Protein AF-A0A941EJG4-F1 (afdb_monomer_lite)

Secondary structure (DSSP, 8-state):
-PPP---B-S--TT--HHHHHHHHS-TT-HHHHHHHHHHHHHHTTSTTEEEEEE-SSSS-EEEEEE-STT--SEEEEE-TTS-EEEEETTTTEEEEESSHHHHHHHHTTHHHHTTS--HHHHHHHHHHHHHHHHHSEEEEEEEEETTEEEEEETTS-PPPEEESSHHHHHHHHHHHHHHHHT--GGGGGGSEEEEEEPHHHHHHHHHHT-

Radius of gyration: 19.13 Å; chains: 1; bounding box: 50×38×57 Å

Foldseek 3Di:
DDDQDAPAPDPDPDDDVVVVLCVQDPPPQVLLSVLVVLVCVVARPPPLWYKDFDDPDPDTFIWIAHAPPPD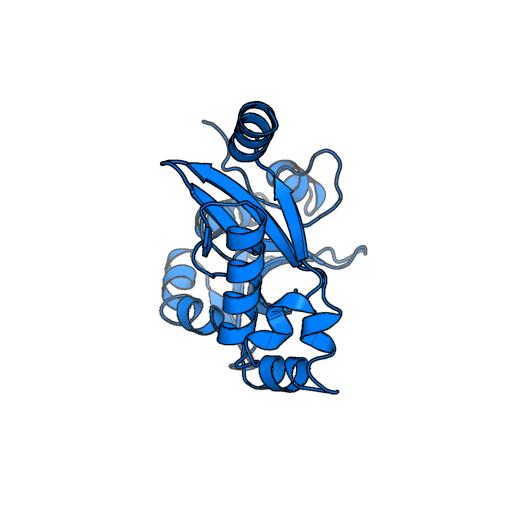GQWIWGQDPVRWIWIAGNVVRDTDIGRDVVVVVVVCVVVNVVRLADDPVRLVVCPPPNRCVQLVDAWEWEWADDDQWIWIDTHSHPDGTAIDNDPVNRQLVNLLVSCVRSVHDSVCSVSHNYDYDYDPRRVVVCVVVVD

Structure (mmCIF, N/CA/C/O backbone):
data_AF-A0A941EJG4-F1
#
_entry.id   AF-A0A941EJG4-F1
#
loop_
_atom_site.group_PDB
_atom_site.id
_atom_site.type_symbol
_atom_site.label_atom_id
_atom_site.label_alt_id
_atom_site.label_comp_id
_atom_site.label_asym_id
_atom_site.label_entity_id
_atom_site.label_seq_id
_atom_site.pdbx_PDB_ins_code
_atom_site.Cartn_x
_atom_site.Cartn_y
_atom_site.Cartn_z
_atom_site.occupancy
_atom_site.B_iso_or_equiv
_atom_site.auth_seq_id
_atom_site.auth_comp_id
_atom_site.auth_asym_id
_atom_site.auth_atom_id
_atom_site.pdbx_PDB_model_num
ATOM 1 N N . MET A 1 1 ? 26.266 5.500 6.343 1.00 30.44 1 MET A N 1
ATOM 2 C CA . MET A 1 1 ? 25.101 5.773 5.484 1.00 30.44 1 MET A CA 1
ATOM 3 C C . MET A 1 1 ? 24.103 4.696 5.837 1.00 30.44 1 MET A C 1
ATOM 5 O O . MET A 1 1 ? 24.367 3.539 5.543 1.00 30.44 1 MET A O 1
ATOM 9 N N . GLU A 1 2 ? 23.113 5.037 6.655 1.00 29.41 2 GLU A N 1
ATOM 10 C CA . GLU A 1 2 ? 22.118 4.079 7.142 1.00 29.41 2 GLU A CA 1
ATOM 11 C C . GLU A 1 2 ? 21.209 3.695 5.972 1.00 29.41 2 GLU A C 1
ATOM 13 O O . GLU A 1 2 ? 20.718 4.570 5.259 1.00 29.41 2 GLU A O 1
ATOM 18 N N . SER A 1 3 ? 21.071 2.394 5.713 1.00 33.22 3 SER A N 1
ATOM 19 C CA . SER A 1 3 ? 20.209 1.882 4.647 1.00 33.22 3 SER A CA 1
ATOM 20 C C . SER A 1 3 ? 18.750 2.276 4.921 1.00 33.22 3 SER A C 1
ATOM 22 O O . SER A 1 3 ? 18.314 2.160 6.069 1.00 33.22 3 SER A O 1
ATOM 24 N N . PRO A 1 4 ? 17.979 2.716 3.909 1.00 35.47 4 PRO A N 1
ATOM 25 C CA . PRO A 1 4 ? 16.562 3.015 4.088 1.00 35.47 4 PRO A CA 1
ATOM 26 C C . PRO A 1 4 ? 15.826 1.755 4.563 1.00 35.47 4 PRO A C 1
ATOM 28 O O . PRO A 1 4 ? 15.975 0.682 3.975 1.00 35.47 4 PRO A O 1
ATOM 31 N N . GLN A 1 5 ? 15.070 1.872 5.658 1.00 34.84 5 GLN A N 1
ATOM 32 C CA . GLN A 1 5 ? 14.275 0.772 6.202 1.00 34.84 5 GLN A CA 1
ATOM 33 C C . GLN A 1 5 ? 13.126 0.464 5.235 1.00 34.84 5 GLN A C 1
ATOM 35 O O . GLN A 1 5 ? 12.147 1.200 5.167 1.00 34.84 5 GLN A O 1
ATOM 40 N N . VAL A 1 6 ? 13.271 -0.612 4.459 1.00 41.59 6 VAL A N 1
ATOM 41 C CA . VAL A 1 6 ? 12.230 -1.111 3.555 1.00 41.59 6 VAL A CA 1
ATOM 42 C C . VAL A 1 6 ? 11.351 -2.084 4.332 1.00 41.59 6 VAL A C 1
ATOM 44 O O . VAL A 1 6 ? 11.836 -3.115 4.795 1.00 41.59 6 VAL A O 1
ATOM 47 N N . ASN A 1 7 ? 10.056 -1.793 4.459 1.00 38.78 7 ASN A N 1
ATOM 48 C CA . ASN A 1 7 ? 9.096 -2.769 4.971 1.00 38.78 7 ASN A CA 1
ATOM 49 C C . ASN A 1 7 ? 8.871 -3.856 3.908 1.00 38.78 7 ASN A C 1
ATOM 51 O O . ASN A 1 7 ? 8.034 -3.721 3.017 1.00 38.78 7 ASN A O 1
ATOM 55 N N . VAL A 1 8 ? 9.648 -4.936 3.987 1.00 43.62 8 VAL A N 1
ATOM 56 C CA . VAL A 1 8 ? 9.481 -6.127 3.148 1.00 43.62 8 VAL A CA 1
ATOM 57 C C . VAL A 1 8 ? 8.369 -6.993 3.739 1.00 43.62 8 VAL A C 1
ATOM 59 O O . VAL A 1 8 ? 8.483 -7.475 4.867 1.00 43.62 8 VAL A O 1
ATOM 62 N N . ARG A 1 9 ? 7.296 -7.251 2.983 1.00 45.53 9 ARG A N 1
ATOM 63 C CA . ARG A 1 9 ? 6.249 -8.208 3.381 1.00 45.53 9 ARG A CA 1
ATOM 64 C C . ARG A 1 9 ? 6.691 -9.644 3.084 1.00 45.53 9 ARG A C 1
ATOM 66 O O . ARG A 1 9 ? 6.089 -10.321 2.263 1.00 45.53 9 ARG A O 1
ATOM 73 N N . VAL A 1 10 ? 7.731 -10.141 3.758 1.00 44.72 10 VAL A N 1
ATOM 74 C CA . VAL A 1 10 ? 8.067 -11.576 3.730 1.00 44.72 10 VAL A CA 1
ATOM 75 C C . VAL A 1 10 ? 8.631 -12.035 5.076 1.00 44.72 10 VAL A C 1
ATOM 77 O O . VAL A 1 10 ? 9.475 -11.371 5.670 1.00 44.72 10 VAL A O 1
ATOM 80 N N . GLY A 1 11 ? 8.162 -13.195 5.549 1.00 34.59 11 GLY A N 1
ATOM 81 C CA . GLY A 1 11 ? 8.586 -13.853 6.786 1.00 34.59 11 GLY A CA 1
ATOM 82 C C . GLY A 1 11 ? 10.015 -14.401 6.748 1.00 34.59 11 GLY A C 1
ATOM 83 O O . GLY A 1 11 ? 10.212 -15.610 6.835 1.00 34.59 11 GLY A O 1
ATOM 84 N N . PHE A 1 12 ? 11.010 -13.520 6.656 1.00 37.97 12 PHE A N 1
ATOM 85 C CA . PHE A 1 12 ? 12.411 -13.853 6.895 1.00 37.97 12 PHE A CA 1
ATOM 86 C C . PHE A 1 12 ? 12.879 -13.231 8.209 1.00 37.97 12 PHE A C 1
ATOM 88 O O . PHE A 1 12 ? 12.599 -12.073 8.506 1.00 37.97 12 PHE A O 1
ATOM 95 N N . ALA A 1 13 ? 13.635 -14.002 8.992 1.00 38.69 13 ALA A N 1
ATOM 96 C CA . ALA A 1 13 ? 14.161 -13.575 10.287 1.00 38.69 13 ALA A CA 1
ATOM 97 C C . ALA A 1 13 ? 15.214 -12.444 10.193 1.00 38.69 13 ALA A C 1
ATOM 99 O O . ALA A 1 13 ? 15.542 -11.867 11.221 1.00 38.69 13 ALA A O 1
ATOM 100 N N . ASN A 1 14 ? 15.714 -12.133 8.984 1.00 41.91 14 ASN A N 1
ATOM 101 C CA . ASN A 1 14 ? 16.695 -11.080 8.668 1.00 41.91 14 ASN A CA 1
ATOM 102 C C . ASN A 1 14 ? 16.407 -10.443 7.284 1.00 41.91 14 ASN A C 1
ATOM 104 O O . ASN A 1 14 ? 17.228 -10.508 6.367 1.00 41.91 14 ASN A O 1
ATOM 108 N N . ALA A 1 15 ? 15.215 -9.870 7.103 1.00 47.22 15 ALA A N 1
ATOM 109 C CA . ALA A 1 15 ? 14.803 -9.233 5.849 1.00 47.22 15 ALA A CA 1
ATOM 110 C C . ALA A 1 15 ? 15.373 -7.806 5.709 1.00 47.22 15 ALA A C 1
ATOM 112 O O . ALA A 1 15 ? 14.663 -6.829 5.934 1.00 47.22 15 ALA A O 1
ATOM 113 N N . ASP A 1 16 ? 16.645 -7.670 5.330 1.00 57.94 16 ASP A N 1
ATOM 114 C CA . ASP A 1 16 ? 17.107 -6.440 4.677 1.00 57.94 16 ASP A CA 1
ATOM 115 C C . ASP A 1 16 ? 17.088 -6.634 3.150 1.00 57.94 16 ASP A C 1
ATOM 117 O O . ASP A 1 16 ? 17.325 -7.733 2.640 1.00 57.94 16 ASP A O 1
ATOM 121 N N . TYR A 1 17 ? 16.742 -5.574 2.413 1.00 58.25 17 TYR A N 1
ATOM 122 C CA . TYR A 1 17 ? 16.639 -5.596 0.948 1.00 58.25 17 TYR A CA 1
ATOM 123 C C . TYR A 1 17 ? 17.945 -6.068 0.281 1.00 58.25 17 TYR A C 1
ATOM 125 O O . TYR A 1 17 ? 17.909 -6.709 -0.765 1.00 58.25 17 TYR A O 1
ATOM 133 N N . GLY A 1 18 ? 19.097 -5.819 0.914 1.00 59.56 18 GLY A N 1
ATOM 134 C CA . GLY A 1 18 ? 20.405 -6.244 0.423 1.00 59.56 18 GLY A CA 1
ATOM 135 C C . GLY A 1 18 ? 20.589 -7.761 0.442 1.00 59.56 18 GLY A C 1
ATOM 136 O O . GLY A 1 18 ? 21.053 -8.321 -0.550 1.00 59.56 18 GLY A O 1
ATOM 137 N N . ASN A 1 19 ? 20.169 -8.432 1.516 1.00 61.62 19 ASN A N 1
ATOM 138 C CA . ASN A 1 19 ? 20.198 -9.891 1.616 1.00 61.62 19 ASN A CA 1
ATOM 139 C C . ASN A 1 19 ? 19.275 -10.518 0.572 1.00 61.62 19 ASN A C 1
ATOM 141 O O . ASN A 1 19 ? 19.657 -11.488 -0.073 1.00 61.62 19 ASN A O 1
ATOM 145 N N . ILE A 1 20 ? 18.104 -9.923 0.327 1.00 65.81 20 ILE A N 1
ATOM 146 C CA . ILE A 1 20 ? 17.173 -10.430 -0.687 1.00 65.81 20 ILE A CA 1
ATOM 147 C C . ILE A 1 20 ? 17.742 -10.251 -2.101 1.00 65.81 20 ILE A C 1
ATOM 149 O O . ILE A 1 20 ? 17.710 -11.194 -2.888 1.00 65.81 20 ILE A O 1
ATOM 153 N N . CYS A 1 21 ? 18.331 -9.095 -2.421 1.00 64.56 21 CYS A N 1
ATOM 154 C CA . CYS A 1 21 ? 19.027 -8.891 -3.695 1.00 64.56 21 CYS A CA 1
ATOM 155 C C . CYS A 1 21 ? 20.159 -9.911 -3.903 1.00 64.56 21 CYS A C 1
ATOM 157 O O . CYS A 1 21 ? 20.282 -10.471 -4.990 1.00 64.56 21 CYS A O 1
ATOM 159 N N . ALA A 1 22 ? 20.954 -10.182 -2.862 1.00 63.41 22 ALA A N 1
ATOM 160 C CA . ALA A 1 22 ? 22.053 -11.146 -2.911 1.00 63.41 22 ALA A CA 1
ATOM 161 C C . ALA A 1 22 ? 21.579 -12.611 -3.011 1.00 63.41 22 ALA A C 1
ATOM 163 O O . ALA A 1 22 ? 22.256 -13.434 -3.626 1.00 63.41 22 ALA A O 1
ATOM 164 N N . GLU A 1 23 ? 20.428 -12.946 -2.420 1.00 65.88 23 GLU A N 1
ATOM 165 C CA . GLU A 1 23 ? 19.839 -14.291 -2.455 1.00 65.88 23 GLU A CA 1
ATOM 166 C C . GLU A 1 23 ? 19.069 -14.594 -3.749 1.00 65.88 23 GLU A C 1
ATOM 168 O O . GLU A 1 23 ? 18.995 -15.754 -4.160 1.00 65.88 23 GLU A O 1
ATOM 173 N N . LEU A 1 24 ? 18.448 -13.588 -4.375 1.00 65.38 24 LEU A N 1
ATOM 174 C CA . LEU A 1 24 ? 17.576 -13.792 -5.536 1.00 65.38 24 LEU A CA 1
ATOM 175 C C . LEU A 1 24 ? 18.317 -13.857 -6.866 1.00 65.38 24 LEU A C 1
ATOM 177 O O . LEU A 1 24 ? 17.883 -14.606 -7.740 1.00 65.38 24 LEU A O 1
ATOM 181 N N . ARG A 1 25 ? 19.435 -13.144 -7.017 1.00 63.25 25 ARG A N 1
ATOM 182 C CA . ARG A 1 25 ? 20.344 -13.305 -8.157 1.00 63.25 25 ARG A CA 1
ATOM 183 C C . ARG A 1 25 ? 21.787 -13.347 -7.637 1.00 63.25 25 ARG A C 1
ATOM 185 O O . ARG A 1 25 ? 22.231 -12.375 -7.029 1.00 63.25 25 ARG A O 1
ATOM 192 N N . PRO A 1 26 ? 22.530 -14.451 -7.856 1.00 51.06 26 PRO A N 1
ATOM 193 C CA . PRO A 1 26 ? 23.949 -14.508 -7.528 1.00 51.06 26 PRO A CA 1
ATOM 194 C C . PRO A 1 26 ? 24.707 -13.358 -8.201 1.00 51.06 26 PRO A C 1
ATOM 196 O O . PRO A 1 26 ? 24.355 -12.937 -9.299 1.00 51.06 26 PRO A O 1
ATOM 199 N N . SER A 1 27 ? 25.758 -12.896 -7.531 1.00 52.81 27 SER A N 1
ATOM 200 C CA . SER A 1 27 ? 26.644 -11.741 -7.774 1.00 52.81 27 SER A CA 1
ATOM 201 C C . SER A 1 27 ? 27.196 -11.480 -9.189 1.00 52.81 27 SER A C 1
ATOM 203 O O . SER A 1 27 ? 28.004 -10.560 -9.355 1.00 52.81 27 SER A O 1
ATOM 205 N N . ASP A 1 28 ? 26.818 -12.267 -10.189 1.00 58.12 28 ASP A N 1
ATOM 206 C CA . ASP A 1 28 ? 27.438 -12.272 -11.513 1.00 58.12 28 ASP A CA 1
ATOM 207 C C . ASP A 1 28 ? 26.792 -11.266 -12.480 1.00 58.12 28 ASP A C 1
ATOM 209 O O . ASP A 1 28 ? 27.417 -10.902 -13.473 1.00 58.12 28 ASP A O 1
ATOM 213 N N . ASP A 1 29 ? 25.610 -10.729 -12.149 1.00 73.19 29 ASP A N 1
ATOM 214 C CA . ASP A 1 29 ? 24.939 -9.678 -12.924 1.00 73.19 29 ASP A CA 1
ATOM 215 C C . ASP A 1 29 ? 24.853 -8.358 -12.141 1.00 73.19 29 ASP A C 1
ATOM 217 O O . ASP A 1 29 ? 23.844 -7.993 -11.527 1.00 73.19 29 ASP A O 1
ATOM 221 N N . ARG A 1 30 ? 25.986 -7.649 -12.105 1.00 77.19 30 ARG A N 1
ATOM 222 C CA . ARG A 1 30 ? 26.127 -6.389 -11.357 1.00 77.19 30 ARG A CA 1
ATOM 223 C C . ARG A 1 30 ? 25.190 -5.290 -11.855 1.00 77.19 30 ARG A C 1
ATOM 225 O O . ARG A 1 30 ? 24.829 -4.424 -11.061 1.00 77.19 30 ARG A O 1
ATOM 232 N N . GLU A 1 31 ? 24.833 -5.303 -13.136 1.00 83.06 31 GLU A N 1
ATOM 233 C CA . GLU A 1 31 ? 23.991 -4.273 -13.749 1.00 83.06 31 GLU A CA 1
ATOM 234 C C . GLU A 1 31 ? 22.537 -4.434 -13.306 1.00 83.06 31 GLU A C 1
ATOM 236 O O . GLU A 1 31 ? 21.932 -3.467 -12.843 1.00 83.06 31 GLU A O 1
ATOM 241 N N . VAL A 1 32 ? 22.021 -5.666 -13.301 1.00 79.69 32 VAL A N 1
ATOM 242 C CA . VAL A 1 32 ? 20.687 -5.965 -12.762 1.00 79.69 32 VAL A CA 1
ATOM 243 C C . VAL A 1 32 ? 20.606 -5.607 -11.277 1.00 79.69 32 VAL A C 1
ATOM 245 O O . VAL A 1 32 ? 19.680 -4.914 -10.861 1.00 79.69 32 VAL A O 1
ATOM 248 N N . VAL A 1 33 ? 21.600 -5.987 -10.463 1.00 79.31 33 VAL A N 1
ATOM 249 C CA . VAL A 1 33 ? 21.615 -5.623 -9.032 1.00 79.31 33 VAL A CA 1
ATOM 250 C C . VAL A 1 33 ? 21.633 -4.100 -8.840 1.00 79.31 33 VAL A C 1
ATOM 252 O O . VAL A 1 33 ? 20.958 -3.585 -7.947 1.00 79.31 33 VAL A O 1
ATOM 255 N N . ALA A 1 34 ? 22.364 -3.356 -9.674 1.00 83.50 34 ALA A N 1
ATOM 256 C CA . ALA A 1 34 ? 22.361 -1.896 -9.626 1.00 83.50 34 ALA A CA 1
ATOM 257 C C . ALA A 1 34 ? 20.979 -1.313 -9.969 1.00 83.50 34 ALA A C 1
ATOM 259 O O . ALA A 1 34 ? 20.498 -0.448 -9.237 1.00 83.50 34 ALA A O 1
ATOM 260 N N . ALA A 1 35 ? 20.308 -1.828 -11.004 1.00 86.50 35 ALA A N 1
ATOM 261 C CA . ALA A 1 35 ? 18.952 -1.417 -11.366 1.00 86.50 35 ALA A CA 1
ATOM 262 C C . ALA A 1 35 ? 17.944 -1.673 -10.228 1.00 86.50 35 ALA A C 1
ATOM 264 O O . ALA A 1 35 ? 17.119 -0.808 -9.929 1.00 86.50 35 ALA A O 1
ATOM 265 N N . TRP A 1 36 ? 18.067 -2.793 -9.505 1.00 84.19 36 TRP A N 1
ATOM 266 C CA . TRP A 1 36 ? 17.258 -3.067 -8.308 1.00 84.19 36 TRP A CA 1
ATOM 267 C C . TRP A 1 36 ? 17.471 -2.041 -7.195 1.00 84.19 36 TRP A C 1
ATOM 269 O O . TRP A 1 36 ? 16.509 -1.645 -6.533 1.00 84.19 36 TRP A O 1
ATOM 279 N N . TRP A 1 37 ? 18.711 -1.605 -6.966 1.00 82.94 37 TRP A N 1
ATOM 280 C CA . TRP A 1 37 ? 19.006 -0.556 -5.987 1.00 82.94 37 TRP A CA 1
ATOM 281 C C . TRP A 1 37 ? 18.466 0.802 -6.419 1.00 82.94 37 TRP A C 1
ATOM 283 O O . TRP A 1 37 ? 17.932 1.534 -5.588 1.00 82.94 37 TRP A O 1
ATOM 293 N N . THR A 1 38 ? 18.567 1.135 -7.705 1.00 88.94 38 THR A N 1
ATOM 294 C CA . THR A 1 38 ? 17.991 2.368 -8.248 1.00 88.94 38 THR A CA 1
ATOM 295 C C . THR A 1 38 ? 16.470 2.384 -8.087 1.00 88.94 38 THR A C 1
ATOM 297 O O . THR A 1 38 ? 15.921 3.378 -7.614 1.00 88.94 38 THR A O 1
ATOM 300 N N . LEU A 1 39 ? 15.796 1.269 -8.382 1.00 88.94 39 LEU A N 1
ATOM 301 C CA . LEU A 1 39 ? 14.353 1.132 -8.187 1.00 88.94 39 LEU A CA 1
ATOM 302 C C . LEU A 1 39 ? 13.955 1.223 -6.707 1.00 88.94 39 LEU A C 1
ATOM 304 O O . LEU A 1 39 ? 13.004 1.922 -6.365 1.00 88.94 39 LEU A O 1
ATOM 308 N N . ALA A 1 40 ? 14.711 0.589 -5.808 1.00 83.81 40 ALA A N 1
ATOM 309 C CA . ALA A 1 40 ? 14.480 0.716 -4.369 1.00 83.81 40 ALA A CA 1
ATOM 310 C C . ALA A 1 40 ? 14.664 2.152 -3.875 1.00 83.81 40 ALA A C 1
ATOM 312 O O . ALA A 1 40 ? 13.865 2.626 -3.073 1.00 83.81 40 ALA A O 1
ATOM 313 N N . GLY A 1 41 ? 15.682 2.860 -4.373 1.00 81.94 41 GLY A N 1
ATOM 314 C CA . GLY A 1 41 ? 15.897 4.273 -4.065 1.00 81.94 41 GLY A CA 1
ATOM 315 C C . GLY A 1 41 ? 14.706 5.149 -4.457 1.00 81.94 41 GLY A C 1
ATOM 316 O O . GLY A 1 41 ? 14.400 6.106 -3.750 1.00 81.94 41 GLY A O 1
ATOM 317 N N . LEU A 1 42 ? 14.007 4.790 -5.537 1.00 88.12 42 LEU A N 1
ATOM 318 C CA . LEU A 1 42 ? 12.790 5.472 -5.964 1.00 88.12 42 LEU A CA 1
ATOM 319 C C . LEU A 1 42 ? 11.573 5.126 -5.089 1.00 88.12 42 LEU A C 1
ATOM 321 O O . LEU A 1 42 ? 10.812 6.026 -4.732 1.00 88.12 42 LEU A O 1
ATOM 325 N N . LEU A 1 43 ? 11.366 3.842 -4.770 1.00 85.25 43 LEU A N 1
ATOM 326 C CA . LEU A 1 43 ? 10.087 3.333 -4.253 1.00 85.25 43 LEU A CA 1
ATOM 327 C C . LEU A 1 43 ? 10.047 3.079 -2.740 1.00 85.25 43 LEU A C 1
ATOM 329 O O . LEU A 1 43 ? 8.984 3.204 -2.141 1.00 85.25 43 LEU A O 1
ATOM 333 N N . ALA A 1 44 ? 11.169 2.761 -2.090 1.00 71.88 44 ALA A N 1
ATOM 334 C CA . ALA A 1 44 ? 11.185 2.273 -0.704 1.00 71.88 44 ALA A CA 1
ATOM 335 C C . ALA A 1 44 ? 10.636 3.255 0.345 1.00 71.88 44 ALA A C 1
ATOM 337 O O . ALA A 1 44 ? 10.184 2.829 1.405 1.00 71.88 44 ALA A O 1
ATOM 338 N N . GLY A 1 45 ? 10.697 4.558 0.067 1.00 65.38 45 GLY A N 1
ATOM 339 C CA . GLY A 1 45 ? 10.137 5.606 0.926 1.00 65.38 45 GLY A CA 1
ATOM 340 C C . GLY A 1 45 ? 8.772 6.120 0.466 1.00 65.38 45 GLY A C 1
ATOM 341 O O . GLY A 1 45 ? 8.204 7.001 1.110 1.00 65.38 45 GLY A O 1
ATOM 342 N N . ARG A 1 46 ? 8.250 5.619 -0.658 1.00 76.12 46 ARG A N 1
ATOM 343 C CA . ARG A 1 46 ? 6.947 6.027 -1.179 1.00 76.12 46 ARG A CA 1
ATOM 344 C C . ARG A 1 46 ? 5.871 5.198 -0.504 1.00 76.12 46 ARG A C 1
ATOM 346 O O . ARG A 1 46 ? 5.951 3.975 -0.456 1.00 76.12 46 ARG A O 1
ATOM 353 N N . SER A 1 47 ? 4.855 5.878 0.015 1.00 68.56 47 SER A N 1
ATOM 354 C CA . SER A 1 47 ? 3.743 5.207 0.680 1.00 68.56 47 SER A CA 1
ATOM 355 C C . SER A 1 47 ? 3.093 4.177 -0.265 1.00 68.56 47 SER A C 1
ATOM 357 O O . SER A 1 47 ? 3.072 4.374 -1.483 1.00 68.56 47 SER A O 1
ATOM 359 N N . GLY A 1 48 ? 2.591 3.064 0.281 1.00 68.94 48 GLY A N 1
ATOM 360 C CA . GLY A 1 48 ? 1.813 2.043 -0.448 1.00 68.94 48 GLY A CA 1
ATOM 361 C C . GLY A 1 48 ? 2.616 1.084 -1.326 1.00 68.94 48 GLY A C 1
ATOM 362 O O . GLY A 1 48 ? 2.157 -0.034 -1.585 1.00 68.94 48 GLY A O 1
ATOM 363 N N . TRP A 1 49 ? 3.819 1.476 -1.736 1.00 79.88 49 TRP A N 1
ATOM 364 C CA . TRP A 1 49 ? 4.746 0.581 -2.406 1.00 79.88 49 TRP A CA 1
ATOM 365 C C . TRP A 1 49 ? 5.261 -0.472 -1.433 1.00 79.88 49 TRP A C 1
ATOM 367 O O . TRP A 1 49 ? 5.653 -0.183 -0.303 1.00 79.88 49 TRP A O 1
ATOM 377 N N . HIS A 1 50 ? 5.257 -1.716 -1.882 1.00 75.50 50 HIS A N 1
ATOM 378 C CA . HIS A 1 50 ? 5.797 -2.842 -1.142 1.00 75.50 50 HIS A CA 1
ATOM 379 C C . HIS A 1 50 ? 6.600 -3.725 -2.080 1.00 75.50 50 HIS A C 1
ATOM 381 O O . HIS A 1 50 ? 6.359 -3.779 -3.285 1.00 75.50 50 HIS A O 1
ATOM 387 N N . PHE A 1 51 ? 7.580 -4.404 -1.505 1.00 76.75 51 PHE A N 1
ATOM 388 C CA . PHE A 1 51 ? 8.432 -5.315 -2.236 1.00 76.75 51 PHE A CA 1
ATOM 389 C C . PHE A 1 51 ? 7.995 -6.756 -1.974 1.00 76.75 51 PHE A C 1
ATOM 391 O O . PHE A 1 51 ? 8.024 -7.217 -0.829 1.00 76.75 51 PHE A O 1
ATOM 398 N N . ASP A 1 52 ? 7.609 -7.445 -3.045 1.00 73.94 52 ASP A N 1
ATOM 399 C CA . ASP A 1 52 ? 7.158 -8.829 -3.031 1.00 73.94 52 ASP A CA 1
ATOM 400 C C . ASP A 1 52 ? 8.165 -9.733 -3.734 1.00 73.94 52 ASP A C 1
ATOM 402 O O . ASP A 1 52 ? 8.626 -9.453 -4.842 1.00 73.94 52 ASP A O 1
ATOM 406 N N . VAL A 1 53 ? 8.422 -10.891 -3.131 1.00 71.50 53 VAL A N 1
ATOM 407 C CA . VAL A 1 53 ? 9.137 -11.995 -3.775 1.00 71.50 53 VAL A CA 1
ATOM 408 C C . VAL A 1 53 ? 8.117 -13.075 -4.113 1.00 71.50 53 VAL A C 1
ATOM 410 O O . VAL A 1 53 ? 7.618 -13.775 -3.231 1.00 71.50 53 VAL A O 1
ATOM 413 N N . ALA A 1 54 ? 7.787 -13.198 -5.396 1.00 62.81 54 ALA A N 1
ATOM 414 C CA . ALA A 1 54 ? 6.866 -14.203 -5.904 1.00 62.81 54 ALA A CA 1
ATOM 415 C C . ALA A 1 54 ? 7.621 -15.445 -6.411 1.00 62.81 54 ALA A C 1
ATOM 417 O O . ALA A 1 54 ? 8.761 -15.365 -6.869 1.00 62.81 54 ALA A O 1
ATOM 418 N N . ASN A 1 55 ? 6.939 -16.593 -6.356 1.00 53.25 55 ASN A N 1
ATOM 419 C CA . ASN A 1 55 ? 7.403 -17.909 -6.807 1.00 53.25 55 ASN A CA 1
ATOM 420 C C . ASN A 1 55 ? 8.620 -18.466 -6.043 1.00 53.25 55 ASN A C 1
ATOM 422 O O . ASN A 1 55 ? 9.780 -18.249 -6.390 1.00 53.25 55 ASN A O 1
ATOM 426 N N . TRP A 1 56 ? 8.344 -19.306 -5.039 1.00 46.62 56 TRP A N 1
ATOM 427 C CA . TRP A 1 56 ? 9.339 -20.198 -4.435 1.00 46.62 56 TRP A CA 1
ATOM 428 C C . TRP A 1 56 ? 9.640 -21.356 -5.406 1.00 46.62 56 TRP A C 1
ATOM 430 O O . TRP A 1 56 ? 9.114 -22.457 -5.269 1.00 46.62 56 TRP A O 1
ATOM 440 N N . GLY A 1 57 ? 10.445 -21.089 -6.437 1.00 44.91 57 GLY A N 1
ATOM 441 C CA . GLY A 1 57 ? 10.810 -22.045 -7.488 1.00 44.91 57 GLY A CA 1
ATOM 442 C C . GLY A 1 57 ? 12.075 -21.625 -8.254 1.00 44.91 57 GLY A C 1
ATOM 443 O O . GLY A 1 57 ? 12.753 -20.689 -7.832 1.00 44.91 57 GLY A O 1
ATOM 444 N N . PRO A 1 58 ? 12.426 -22.295 -9.369 1.00 44.09 58 PRO A N 1
ATOM 445 C CA . PRO A 1 58 ? 13.625 -21.980 -10.160 1.00 44.09 58 PRO A CA 1
ATOM 446 C C . PRO A 1 58 ? 13.569 -20.615 -10.868 1.00 44.09 58 PRO A C 1
ATOM 448 O O . PRO A 1 58 ? 14.604 -20.105 -11.281 1.00 44.09 58 PRO A O 1
ATOM 451 N N . HIS A 1 59 ? 12.385 -20.004 -10.966 1.00 52.28 59 HIS A N 1
ATOM 452 C CA . HIS A 1 59 ? 12.177 -18.658 -11.500 1.00 52.28 59 HIS A CA 1
ATOM 453 C C . HIS A 1 59 ? 11.683 -17.747 -10.380 1.00 52.28 59 HIS A C 1
ATOM 455 O O . HIS A 1 59 ? 10.497 -17.425 -10.299 1.00 52.28 59 HIS A O 1
ATOM 461 N N . ARG A 1 60 ? 12.588 -17.399 -9.460 1.00 63.22 60 ARG A N 1
ATOM 462 C CA . ARG A 1 60 ? 12.279 -16.414 -8.424 1.00 63.22 60 ARG A CA 1
ATOM 463 C C . ARG A 1 60 ? 12.143 -15.053 -9.093 1.00 63.22 60 ARG A C 1
ATOM 465 O O . ARG A 1 60 ? 13.078 -14.585 -9.737 1.00 63.22 60 ARG A O 1
ATOM 472 N N . THR A 1 61 ? 10.987 -14.434 -8.933 1.00 66.50 61 THR A N 1
ATOM 473 C CA . THR A 1 61 ? 10.694 -13.107 -9.477 1.00 66.50 61 THR A CA 1
ATOM 474 C C . THR A 1 61 ? 10.421 -12.189 -8.307 1.00 66.50 61 THR A C 1
ATOM 476 O O . THR A 1 61 ? 9.562 -12.509 -7.483 1.00 66.50 61 THR A O 1
ATOM 479 N N . ALA A 1 62 ? 11.124 -11.066 -8.217 1.00 77.12 62 ALA A N 1
ATOM 480 C CA . ALA A 1 62 ? 10.733 -10.032 -7.277 1.00 77.12 62 ALA A CA 1
ATOM 481 C C . ALA A 1 62 ? 10.246 -8.799 -8.002 1.00 77.12 62 ALA A C 1
ATOM 483 O O . ALA A 1 62 ? 10.721 -8.459 -9.084 1.00 77.12 62 ALA A O 1
ATOM 484 N N . ARG A 1 63 ? 9.279 -8.155 -7.371 1.00 84.25 63 ARG A N 1
ATOM 485 C CA . ARG A 1 63 ? 8.564 -7.028 -7.930 1.00 84.25 63 ARG A CA 1
ATOM 486 C C . ARG A 1 63 ? 8.238 -6.046 -6.830 1.00 84.25 63 ARG A C 1
ATOM 488 O O . ARG A 1 63 ? 7.954 -6.421 -5.693 1.00 84.25 63 ARG A O 1
ATOM 495 N N . TRP A 1 64 ? 8.228 -4.784 -7.204 1.00 86.88 64 TRP A N 1
ATOM 496 C CA . TRP A 1 64 ? 7.580 -3.751 -6.427 1.00 86.88 64 TRP A CA 1
ATOM 497 C C . TRP A 1 64 ? 6.117 -3.690 -6.838 1.00 86.88 64 TRP A C 1
ATOM 499 O O . TRP A 1 64 ? 5.816 -3.636 -8.027 1.00 86.88 64 TRP A O 1
ATOM 509 N N . GLY A 1 65 ? 5.217 -3.733 -5.866 1.00 85.44 65 GLY A N 1
ATOM 510 C CA . GLY A 1 65 ? 3.781 -3.603 -6.064 1.00 85.44 65 GLY A CA 1
ATOM 511 C C . GLY A 1 65 ? 3.254 -2.337 -5.403 1.00 85.44 65 GLY A C 1
ATOM 512 O O . GLY A 1 65 ? 3.664 -1.992 -4.296 1.00 85.44 65 GLY A O 1
ATOM 513 N N . LEU A 1 66 ? 2.311 -1.671 -6.063 1.00 85.00 66 LEU A N 1
ATOM 514 C CA . LEU A 1 66 ? 1.445 -0.656 -5.467 1.00 85.00 66 LEU A CA 1
ATOM 515 C C . LEU A 1 66 ? -0.001 -1.080 -5.683 1.00 85.00 66 LEU A C 1
ATOM 517 O O . LEU A 1 66 ? -0.399 -1.360 -6.811 1.00 85.00 66 LEU A O 1
ATOM 521 N N . GLY A 1 67 ? -0.794 -1.120 -4.620 1.00 73.75 67 GLY A N 1
ATOM 522 C CA . GLY A 1 67 ? -2.215 -1.435 -4.704 1.00 73.75 67 GLY A CA 1
ATOM 523 C C . GLY A 1 67 ? -2.826 -1.749 -3.344 1.00 73.75 67 GLY A C 1
ATOM 524 O O . GLY A 1 67 ? -2.222 -1.500 -2.300 1.00 73.75 67 GLY A O 1
ATOM 525 N N . PHE A 1 68 ? -4.034 -2.309 -3.369 1.00 67.75 68 PHE A N 1
ATOM 526 C CA . PHE A 1 68 ? -4.861 -2.571 -2.192 1.00 67.75 68 PHE A CA 1
ATOM 527 C C . PHE A 1 68 ? -5.101 -4.064 -1.990 1.00 67.75 68 PHE A C 1
ATOM 529 O O . PHE A 1 68 ? -5.117 -4.835 -2.944 1.00 67.75 68 PHE A O 1
ATOM 536 N N . PHE A 1 69 ? -5.335 -4.486 -0.743 1.00 58.94 69 PHE A N 1
ATOM 537 C CA . PHE A 1 69 ? -5.729 -5.865 -0.412 1.00 58.94 69 PHE A CA 1
ATOM 538 C C . PHE A 1 69 ? -4.754 -6.979 -0.821 1.00 58.94 69 PHE A C 1
ATOM 540 O O . PHE A 1 69 ? -5.153 -8.129 -0.989 1.00 58.94 69 PHE A O 1
ATOM 547 N N . GLY A 1 70 ? -3.467 -6.669 -0.981 1.00 54.06 70 GLY A N 1
ATOM 548 C CA . GLY A 1 70 ? -2.512 -7.646 -1.517 1.00 54.06 70 GLY A CA 1
ATOM 549 C C . GLY A 1 70 ? -2.698 -7.918 -3.015 1.00 54.06 70 GLY A C 1
ATOM 550 O O . GLY A 1 70 ? -2.076 -8.836 -3.543 1.00 54.06 70 GLY A O 1
ATOM 551 N N . ALA A 1 71 ? -3.520 -7.119 -3.702 1.00 64.00 71 ALA A N 1
ATOM 552 C CA . ALA A 1 71 ? -3.527 -7.002 -5.150 1.00 64.00 71 ALA A CA 1
ATOM 553 C C . ALA A 1 71 ? -2.681 -5.787 -5.557 1.00 64.00 71 ALA A C 1
ATOM 555 O O . ALA A 1 71 ? -2.884 -4.677 -5.063 1.00 64.00 71 ALA A O 1
ATOM 556 N N . ALA A 1 72 ? -1.736 -6.002 -6.469 1.00 74.00 72 ALA A N 1
ATOM 557 C CA . ALA A 1 72 ? -1.010 -4.920 -7.118 1.00 74.00 72 ALA A CA 1
ATOM 558 C C . ALA A 1 72 ? -1.887 -4.334 -8.239 1.00 74.00 72 ALA A C 1
ATOM 560 O O . ALA A 1 72 ? -2.420 -5.084 -9.050 1.00 74.00 72 ALA A O 1
ATOM 561 N N . LEU A 1 73 ? -2.049 -3.011 -8.259 1.00 85.75 73 LEU A N 1
ATOM 562 C CA . LEU A 1 73 ? -2.624 -2.244 -9.371 1.00 85.75 73 LEU A CA 1
ATOM 563 C C . LEU A 1 73 ? -1.531 -1.762 -10.326 1.00 85.75 73 LEU A C 1
ATOM 565 O O . LEU A 1 73 ? -1.733 -1.744 -11.535 1.00 85.75 73 LEU A O 1
ATOM 569 N N . LEU A 1 74 ? -0.355 -1.445 -9.783 1.00 90.75 74 LEU A N 1
ATOM 570 C CA . LEU A 1 74 ? 0.875 -1.255 -10.540 1.00 90.75 74 LEU A CA 1
ATOM 571 C C . LEU A 1 74 ? 1.912 -2.254 -10.044 1.00 90.75 74 LEU A C 1
ATOM 573 O O . LEU A 1 74 ? 2.019 -2.495 -8.837 1.00 90.75 74 LEU A O 1
ATOM 577 N N . SER A 1 75 ? 2.711 -2.797 -10.955 1.00 91.31 75 SER A N 1
ATOM 578 C CA . SER A 1 75 ? 3.907 -3.542 -10.575 1.00 91.31 75 SER A CA 1
ATOM 579 C C . SER A 1 75 ? 5.103 -3.164 -11.423 1.00 91.31 75 SER A C 1
ATOM 581 O O . SER A 1 75 ? 4.964 -2.936 -12.620 1.00 91.31 75 SER A O 1
ATOM 583 N N . ILE A 1 76 ? 6.275 -3.126 -10.802 1.00 92.69 76 ILE A N 1
ATOM 584 C CA . ILE A 1 76 ? 7.539 -2.878 -11.486 1.00 92.69 76 ILE A CA 1
ATOM 585 C C . ILE A 1 76 ? 8.501 -4.005 -11.139 1.00 92.69 76 ILE A C 1
ATOM 587 O O . ILE A 1 76 ? 8.765 -4.273 -9.964 1.00 92.69 76 ILE A O 1
ATOM 591 N N . GLU A 1 77 ? 9.030 -4.649 -12.167 1.00 90.69 77 GLU A N 1
ATOM 592 C CA . GLU A 1 77 ? 10.107 -5.626 -12.064 1.00 90.69 77 GLU A CA 1
ATOM 593 C C . GLU A 1 77 ? 11.327 -5.138 -12.844 1.00 90.69 77 GLU A C 1
ATOM 595 O O . GLU A 1 77 ? 11.211 -4.348 -13.783 1.00 90.69 77 GLU A O 1
ATOM 600 N N . VAL A 1 78 ? 12.506 -5.597 -12.435 1.00 88.56 78 VAL A N 1
ATOM 601 C CA . VAL A 1 78 ? 13.722 -5.398 -13.222 1.00 88.56 78 VAL A CA 1
ATOM 602 C C . VAL A 1 78 ? 13.944 -6.647 -14.059 1.00 88.56 78 VAL A C 1
ATOM 604 O O . VAL A 1 78 ? 13.977 -7.758 -13.519 1.00 88.56 78 VAL A O 1
ATOM 607 N N . ASP A 1 79 ? 14.090 -6.457 -15.364 1.00 85.06 79 ASP A N 1
ATOM 608 C CA . ASP A 1 79 ? 14.307 -7.536 -16.319 1.00 85.06 79 ASP A CA 1
ATOM 609 C C . ASP A 1 79 ? 15.784 -7.978 -16.386 1.00 85.06 79 ASP A C 1
ATOM 611 O O . ASP A 1 79 ? 16.658 -7.488 -15.666 1.00 85.06 79 ASP A O 1
ATOM 615 N N . GLU A 1 80 ? 16.076 -8.952 -17.249 1.00 82.06 80 GLU A N 1
ATOM 616 C CA . GLU A 1 80 ? 17.431 -9.503 -17.408 1.00 82.06 80 GLU A CA 1
ATOM 617 C C . GLU A 1 80 ? 18.402 -8.567 -18.139 1.00 82.06 80 GLU A C 1
ATOM 619 O O . GLU A 1 80 ? 19.602 -8.808 -18.126 1.00 82.06 80 GLU A O 1
ATOM 624 N N . ALA A 1 81 ? 17.903 -7.508 -18.777 1.00 84.81 81 ALA A N 1
ATOM 625 C CA . ALA A 1 81 ? 18.702 -6.489 -19.451 1.00 84.81 81 ALA A CA 1
ATOM 626 C C . ALA A 1 81 ? 18.938 -5.257 -18.557 1.00 84.81 81 ALA A C 1
ATOM 628 O O . ALA A 1 81 ? 19.329 -4.203 -19.061 1.00 84.81 81 ALA A O 1
ATOM 629 N N . ALA A 1 82 ? 18.677 -5.378 -17.248 1.00 85.44 82 ALA A N 1
ATOM 630 C CA . ALA A 1 82 ? 18.683 -4.281 -16.281 1.00 85.44 82 ALA A CA 1
ATOM 631 C C . ALA A 1 82 ? 17.700 -3.138 -16.625 1.00 85.44 82 ALA A C 1
ATOM 633 O O . ALA A 1 82 ? 17.854 -2.014 -16.142 1.00 85.44 82 ALA A O 1
ATOM 634 N N . GLY A 1 83 ? 16.682 -3.428 -17.442 1.00 90.50 83 GLY A N 1
ATOM 635 C CA . GLY A 1 83 ? 15.543 -2.560 -17.716 1.00 90.50 83 GLY A CA 1
ATOM 636 C C . GLY A 1 83 ? 14.433 -2.725 -16.679 1.00 90.50 83 GLY A C 1
ATOM 637 O O . GLY A 1 83 ? 14.476 -3.603 -15.818 1.00 90.50 83 GLY A O 1
ATOM 638 N N . PHE A 1 84 ? 13.422 -1.865 -16.758 1.00 93.19 84 PHE A N 1
ATOM 639 C CA . PHE A 1 84 ? 12.270 -1.847 -15.862 1.00 93.19 84 PHE A CA 1
ATOM 640 C C . PHE A 1 84 ? 11.008 -2.197 -16.648 1.00 93.19 84 PHE A C 1
ATOM 642 O O . PHE A 1 84 ? 10.568 -1.416 -17.494 1.00 93.19 84 PHE A O 1
ATOM 649 N N . ALA A 1 85 ? 10.411 -3.347 -16.355 1.00 93.94 85 ALA A N 1
ATOM 650 C CA . ALA A 1 85 ? 9.103 -3.708 -16.880 1.00 93.94 85 ALA A CA 1
ATOM 651 C C . ALA A 1 85 ? 8.030 -3.210 -15.906 1.00 93.94 85 ALA A C 1
ATOM 653 O O . ALA A 1 85 ? 7.911 -3.677 -14.770 1.00 93.94 85 ALA A O 1
ATOM 654 N N . CYS A 1 86 ? 7.270 -2.214 -16.350 1.00 94.88 86 CYS A N 1
ATOM 655 C CA . CYS A 1 86 ? 6.207 -1.568 -15.596 1.00 94.88 86 CYS A CA 1
ATOM 656 C C . CYS A 1 86 ? 4.854 -2.053 -16.117 1.00 94.88 86 CYS A C 1
ATOM 658 O O . CYS A 1 86 ? 4.536 -1.879 -17.293 1.00 94.88 86 CYS A O 1
ATOM 660 N N . PHE A 1 87 ? 4.056 -2.663 -15.249 1.00 93.06 87 PHE A N 1
ATOM 661 C CA . PHE A 1 87 ? 2.743 -3.196 -15.584 1.00 93.06 87 PHE A CA 1
ATOM 662 C C . PHE A 1 87 ? 1.637 -2.422 -14.876 1.00 93.06 87 PHE A C 1
ATOM 664 O O . PHE A 1 87 ? 1.724 -2.145 -13.676 1.00 93.06 87 PHE A O 1
ATOM 671 N N . ASP A 1 88 ? 0.594 -2.114 -15.633 1.00 92.38 88 ASP A N 1
ATOM 672 C CA . ASP A 1 88 ? -0.618 -1.442 -15.189 1.00 92.38 88 ASP A CA 1
ATOM 673 C C . ASP A 1 88 ? -1.793 -2.416 -15.309 1.00 92.38 88 ASP A C 1
ATOM 675 O O . ASP A 1 88 ? -2.206 -2.759 -16.416 1.00 92.38 88 ASP A O 1
ATOM 679 N N . TYR A 1 89 ? -2.320 -2.879 -14.173 1.00 87.06 89 TYR A N 1
ATOM 680 C CA . TYR A 1 89 ? -3.411 -3.857 -14.152 1.00 87.06 89 TYR A CA 1
ATOM 681 C C . TYR A 1 89 ? -4.754 -3.263 -14.585 1.00 87.06 89 TYR A C 1
ATOM 683 O O . TYR A 1 89 ? -5.653 -4.015 -14.951 1.00 87.06 89 TYR A O 1
ATOM 691 N N . GLU A 1 90 ? -4.924 -1.940 -14.533 1.00 84.25 90 GLU A N 1
ATOM 692 C CA . GLU A 1 90 ? -6.160 -1.303 -14.995 1.00 84.25 90 GLU A CA 1
ATOM 693 C C . GLU A 1 90 ? -6.155 -1.097 -16.507 1.00 84.25 90 GLU A C 1
ATOM 695 O O . GLU A 1 90 ? -7.189 -1.253 -17.154 1.00 84.25 90 GLU A O 1
ATOM 700 N N . GLU A 1 91 ? -4.993 -0.764 -17.071 1.00 88.50 91 GLU A N 1
ATOM 701 C CA . GLU A 1 91 ? -4.810 -0.635 -18.522 1.00 88.50 91 GLU A CA 1
ATOM 702 C C . GLU A 1 91 ? -4.498 -1.978 -19.203 1.00 88.50 91 GLU A C 1
ATOM 704 O O . GLU A 1 91 ? -4.475 -2.034 -20.431 1.00 88.50 91 GLU A O 1
ATOM 709 N N . ASP A 1 92 ? -4.264 -3.038 -18.420 1.00 88.44 92 ASP A N 1
ATOM 710 C CA . ASP A 1 92 ? -3.805 -4.361 -18.870 1.00 88.44 92 ASP A CA 1
ATOM 711 C C . ASP A 1 92 ? -2.625 -4.244 -19.849 1.00 88.44 92 ASP A C 1
ATOM 713 O O . ASP A 1 92 ? -2.640 -4.752 -20.973 1.00 88.44 92 ASP A O 1
ATOM 717 N N . SER A 1 93 ? -1.610 -3.469 -19.451 1.00 91.88 93 SER A N 1
ATOM 718 C CA . SER A 1 93 ? -0.503 -3.122 -20.341 1.00 91.88 93 SER A CA 1
ATOM 719 C C . SER A 1 93 ? 0.856 -3.132 -19.651 1.00 91.88 93 SER A C 1
ATOM 721 O O . SER A 1 93 ? 1.007 -2.708 -18.503 1.00 91.88 93 SER A O 1
ATOM 723 N N . THR A 1 94 ? 1.862 -3.597 -20.394 1.00 93.88 94 THR A N 1
ATOM 724 C CA . THR A 1 94 ? 3.274 -3.544 -20.004 1.00 93.88 94 THR A CA 1
ATOM 725 C C . THR A 1 94 ? 3.982 -2.446 -20.785 1.00 93.88 94 THR A C 1
ATOM 727 O O . THR A 1 94 ? 3.885 -2.384 -22.012 1.00 93.88 94 THR A O 1
ATOM 730 N N . SER A 1 95 ? 4.746 -1.615 -20.084 1.00 95.31 95 SER A N 1
ATOM 731 C CA . SER A 1 95 ? 5.683 -0.652 -20.658 1.00 95.31 95 SER A CA 1
ATOM 732 C C . SER A 1 95 ? 7.090 -0.965 -20.163 1.00 95.31 95 SER A C 1
ATOM 734 O O . SER A 1 95 ? 7.309 -1.107 -18.963 1.00 95.31 95 SER A O 1
ATOM 736 N N . ASN A 1 96 ? 8.042 -1.083 -21.088 1.00 95.69 96 ASN A N 1
ATOM 737 C CA . ASN A 1 96 ? 9.441 -1.336 -20.754 1.00 95.69 96 ASN A CA 1
ATOM 738 C C . ASN A 1 96 ? 10.223 -0.027 -20.808 1.00 95.69 96 ASN A C 1
ATOM 740 O O . ASN A 1 96 ? 10.152 0.704 -21.799 1.00 95.69 96 ASN A O 1
ATOM 744 N N . HIS A 1 97 ? 10.983 0.239 -19.755 1.00 96.94 97 HIS A N 1
ATOM 745 C CA . HIS A 1 97 ? 11.747 1.462 -19.569 1.00 96.94 97 HIS A CA 1
ATOM 746 C C . HIS A 1 97 ? 13.218 1.140 -19.338 1.00 96.94 97 HIS A C 1
ATOM 748 O O . HIS A 1 97 ? 13.568 0.177 -18.665 1.00 96.94 97 HIS A O 1
ATOM 754 N N . SER A 1 98 ? 14.093 1.964 -19.898 1.00 94.06 98 SER A N 1
ATOM 755 C CA . SER A 1 98 ? 15.545 1.768 -19.844 1.00 94.06 98 SER A CA 1
ATOM 756 C C . SER A 1 98 ? 16.222 2.590 -18.746 1.00 94.06 98 SER A C 1
ATOM 758 O O . SER A 1 98 ? 17.401 2.398 -18.456 1.00 94.06 98 SER A O 1
ATOM 760 N N . SER A 1 99 ? 15.495 3.527 -18.128 1.00 95.06 99 SER A N 1
ATOM 761 C CA . SER A 1 99 ? 16.027 4.400 -17.083 1.00 95.06 99 SER A CA 1
ATOM 762 C C . SER A 1 99 ? 15.006 4.690 -15.989 1.00 95.06 99 SER A C 1
ATOM 764 O O . SER A 1 99 ? 13.797 4.690 -16.218 1.00 95.06 99 SER A O 1
ATOM 766 N N . ILE A 1 100 ? 15.503 5.018 -14.794 1.00 94.88 100 ILE A N 1
ATOM 767 C CA . ILE A 1 100 ? 14.639 5.354 -13.658 1.00 94.88 100 ILE A CA 1
ATOM 768 C C . ILE A 1 100 ? 13.812 6.623 -13.902 1.00 94.88 100 ILE A C 1
ATOM 770 O O . ILE A 1 100 ? 12.685 6.719 -13.433 1.00 94.88 100 ILE A O 1
ATOM 774 N N . SER A 1 101 ? 14.324 7.574 -14.687 1.00 96.44 101 SER A N 1
ATOM 775 C CA . SER A 1 101 ? 13.584 8.789 -15.040 1.00 96.44 101 SER A CA 1
ATOM 776 C C . SER A 1 101 ? 12.388 8.504 -15.953 1.00 96.44 101 SER A C 1
ATOM 778 O O . SER A 1 101 ? 11.374 9.189 -15.863 1.00 96.44 101 SER A O 1
ATOM 780 N N . GLU A 1 102 ? 12.476 7.491 -16.818 1.00 97.25 102 GLU A N 1
ATOM 781 C CA . GLU A 1 102 ? 11.331 7.030 -17.614 1.00 97.25 102 GLU A CA 1
ATOM 782 C C . GLU A 1 102 ? 10.284 6.343 -16.729 1.00 97.25 102 GLU A C 1
ATOM 784 O O . GLU A 1 102 ? 9.091 6.585 -16.904 1.00 97.25 102 GLU A O 1
ATOM 789 N N . VAL A 1 103 ? 10.721 5.567 -15.730 1.00 96.19 103 VAL A N 1
ATOM 790 C CA . VAL A 1 103 ? 9.829 4.976 -14.719 1.00 96.19 103 VAL A CA 1
ATOM 791 C C . VAL A 1 103 ? 9.114 6.069 -13.920 1.00 96.19 103 VAL A C 1
ATOM 793 O O . VAL A 1 103 ? 7.898 6.017 -13.761 1.00 96.19 103 VAL A O 1
ATOM 796 N N . GLU A 1 104 ? 9.826 7.103 -13.466 1.00 95.19 104 GLU A N 1
ATOM 797 C CA . GLU A 1 104 ? 9.223 8.253 -12.775 1.00 95.19 104 GLU A CA 1
ATOM 798 C C . GLU A 1 104 ? 8.151 8.954 -13.618 1.00 95.19 104 GLU A C 1
ATOM 800 O O . GLU A 1 104 ? 7.101 9.331 -13.097 1.00 95.19 104 GLU A O 1
ATOM 805 N N . GLN A 1 105 ? 8.389 9.110 -14.922 1.00 96.19 105 GLN A N 1
ATOM 806 C CA . GLN A 1 105 ? 7.405 9.684 -15.841 1.00 96.19 105 GLN A CA 1
ATOM 807 C C . GLN A 1 105 ? 6.206 8.761 -16.049 1.00 96.19 105 GLN A C 1
ATOM 809 O O . GLN A 1 105 ? 5.075 9.239 -16.092 1.00 96.19 105 GLN A O 1
ATOM 814 N N . TRP A 1 106 ? 6.432 7.450 -16.153 1.00 95.69 106 TRP A N 1
ATOM 815 C CA . TRP A 1 106 ? 5.357 6.466 -16.269 1.00 95.69 106 TRP A CA 1
ATOM 816 C C . TRP A 1 106 ? 4.438 6.481 -15.039 1.00 95.69 106 TRP A C 1
ATOM 818 O O . TRP A 1 106 ? 3.213 6.442 -15.187 1.00 95.69 106 TRP A O 1
ATOM 828 N N . LEU A 1 107 ? 5.020 6.629 -13.844 1.00 94.38 107 LEU A N 1
ATOM 829 C CA . LEU A 1 107 ? 4.310 6.734 -12.566 1.00 94.38 107 LEU A CA 1
ATOM 830 C C . LEU A 1 107 ? 3.452 8.000 -12.434 1.00 94.38 107 LEU A C 1
ATOM 832 O O . LEU A 1 107 ? 2.493 8.010 -11.654 1.00 94.38 107 LEU A O 1
ATOM 836 N N . ALA A 1 108 ? 3.756 9.058 -13.190 1.00 92.31 108 ALA A N 1
ATOM 837 C CA . ALA A 1 108 ? 3.050 10.330 -13.099 1.00 92.31 108 ALA A CA 1
ATOM 838 C C . ALA A 1 108 ? 1.544 10.153 -13.372 1.00 92.31 108 ALA A C 1
ATOM 840 O O . ALA A 1 108 ? 1.122 9.715 -14.441 1.00 92.31 108 ALA A O 1
ATOM 841 N N . GLY A 1 109 ? 0.717 10.480 -12.375 1.00 85.75 109 GLY A N 1
ATOM 842 C CA . GLY A 1 109 ? -0.740 10.307 -12.415 1.00 85.75 109 GLY A CA 1
ATOM 843 C C . GLY A 1 109 ? -1.221 8.871 -12.167 1.00 85.75 109 GLY A C 1
ATOM 844 O O . GLY A 1 109 ? -2.273 8.696 -11.553 1.00 85.75 109 GLY A O 1
ATOM 845 N N . ARG A 1 110 ? -0.445 7.848 -12.554 1.00 91.25 110 ARG A N 1
ATOM 846 C CA . ARG A 1 110 ? -0.763 6.434 -12.283 1.00 91.25 110 ARG A CA 1
ATOM 847 C C . ARG A 1 110 ? -0.700 6.099 -10.805 1.00 91.25 110 ARG A C 1
ATOM 849 O O . ARG A 1 110 ? -1.578 5.394 -10.320 1.00 91.25 110 ARG A O 1
ATOM 856 N N . GLU A 1 111 ? 0.283 6.633 -10.079 1.00 87.12 111 GLU A N 1
ATOM 857 C CA . GLU A 1 111 ? 0.372 6.404 -8.632 1.00 87.12 111 GLU A CA 1
ATOM 858 C C . GLU A 1 111 ? -0.876 6.910 -7.915 1.00 87.12 111 GLU A C 1
ATOM 860 O O . GLU A 1 111 ? -1.448 6.172 -7.128 1.00 87.12 111 GLU A O 1
ATOM 865 N N . GLU A 1 112 ? -1.349 8.124 -8.213 1.00 83.62 112 GLU A N 1
ATOM 866 C CA . GLU A 1 112 ? -2.563 8.664 -7.583 1.00 83.62 112 GLU A CA 1
ATOM 867 C C . GLU A 1 112 ? -3.810 7.836 -7.906 1.00 83.62 112 GLU A C 1
ATOM 869 O O . GLU A 1 112 ? -4.654 7.628 -7.037 1.00 83.62 112 GLU A O 1
ATOM 874 N N . ARG A 1 113 ? -3.915 7.314 -9.133 1.00 84.94 113 ARG A N 1
ATOM 875 C CA . ARG A 1 113 ? -5.013 6.421 -9.523 1.00 84.94 113 ARG A CA 1
ATOM 876 C C . ARG A 1 113 ? -4.948 5.095 -8.763 1.00 84.94 113 ARG A C 1
ATOM 878 O O . ARG A 1 113 ? -5.938 4.678 -8.172 1.00 84.94 113 ARG A O 1
ATOM 885 N N . ALA A 1 114 ? -3.760 4.501 -8.676 1.00 82.81 114 ALA A N 1
ATOM 886 C CA . ALA A 1 114 ? -3.503 3.267 -7.938 1.00 82.81 114 ALA A CA 1
ATOM 887 C C . ALA A 1 114 ? -3.608 3.417 -6.406 1.00 82.81 114 ALA A C 1
ATOM 889 O O . ALA A 1 114 ? -3.510 2.421 -5.691 1.00 82.81 114 ALA A O 1
ATOM 890 N N . LYS A 1 115 ? -3.828 4.641 -5.896 1.00 76.81 115 LYS A N 1
ATOM 891 C CA . LYS A 1 115 ? -4.208 4.932 -4.500 1.00 76.81 115 LYS A CA 1
ATOM 892 C C . LYS A 1 115 ? -5.718 4.886 -4.253 1.00 76.81 115 LYS A C 1
ATOM 894 O O . LYS A 1 115 ? -6.148 5.197 -3.145 1.00 76.81 115 LYS A O 1
ATOM 899 N N . GLN A 1 116 ? -6.529 4.507 -5.233 1.00 78.69 116 GLN A N 1
ATOM 900 C CA . GLN A 1 116 ? -7.951 4.242 -5.033 1.00 78.69 116 GLN A CA 1
ATOM 901 C C . GLN A 1 116 ? -8.279 2.799 -5.429 1.00 78.69 116 GLN A C 1
ATOM 903 O O . GLN A 1 116 ? -7.629 2.249 -6.321 1.00 78.69 116 GLN A O 1
ATOM 908 N N . PRO A 1 117 ? -9.262 2.156 -4.775 1.00 77.38 117 PRO A N 1
ATOM 909 C CA . PRO A 1 117 ? -9.712 0.844 -5.202 1.00 77.38 117 PRO A CA 1
ATOM 910 C C . PRO A 1 117 ? -10.382 0.937 -6.575 1.00 77.38 117 PRO A C 1
ATOM 912 O O . PRO A 1 117 ? -11.202 1.824 -6.824 1.00 77.38 117 PRO A O 1
ATOM 915 N N . ASN A 1 118 ? -10.056 0.001 -7.464 1.00 76.50 118 ASN A N 1
ATOM 916 C CA . ASN A 1 118 ? -10.681 -0.063 -8.782 1.00 76.50 118 ASN A CA 1
ATOM 917 C C . ASN A 1 118 ? -12.102 -0.657 -8.707 1.00 76.50 118 ASN A C 1
ATOM 919 O O . ASN A 1 118 ? -12.522 -1.209 -7.685 1.00 76.50 118 ASN A O 1
ATOM 923 N N . ALA A 1 119 ? -12.855 -0.578 -9.808 1.00 80.75 119 ALA A N 1
ATOM 924 C CA . ALA A 1 119 ? -14.244 -1.045 -9.849 1.00 80.75 119 ALA A CA 1
ATOM 925 C C . ALA A 1 119 ? -14.400 -2.526 -9.446 1.00 80.75 119 ALA A C 1
ATOM 927 O O . ALA A 1 119 ? -15.321 -2.866 -8.706 1.00 80.75 119 ALA A O 1
ATOM 928 N N . ALA A 1 120 ? -13.474 -3.392 -9.871 1.00 78.50 120 ALA A N 1
ATOM 929 C CA . ALA A 1 120 ? -13.507 -4.818 -9.549 1.00 78.50 120 ALA A CA 1
ATOM 930 C C . ALA A 1 120 ? -13.225 -5.089 -8.059 1.00 78.50 120 ALA A C 1
ATOM 932 O O . ALA A 1 120 ? -13.852 -5.956 -7.453 1.00 78.50 120 ALA A O 1
ATOM 933 N N . G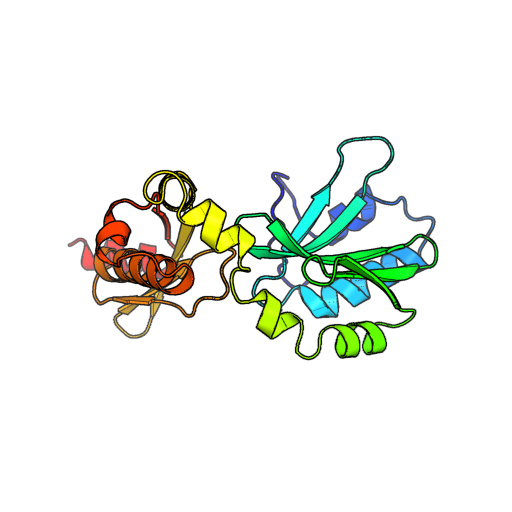LN A 1 121 ? -12.310 -4.336 -7.444 1.00 77.62 121 GLN A N 1
ATOM 934 C CA . GLN A 1 121 ? -12.029 -4.413 -6.010 1.00 77.62 121 GLN A CA 1
ATOM 935 C C . GLN A 1 121 ? -13.221 -3.936 -5.183 1.00 77.62 121 GLN A C 1
ATOM 937 O O . GLN A 1 121 ? -13.543 -4.557 -4.173 1.00 77.62 121 GLN A O 1
ATOM 942 N N . VAL A 1 122 ? -13.898 -2.871 -5.619 1.00 82.25 122 VAL A N 1
ATOM 943 C CA . VAL A 1 122 ? -15.131 -2.393 -4.980 1.00 82.25 122 VAL A CA 1
ATOM 944 C C . VAL A 1 122 ? -16.242 -3.439 -5.099 1.00 82.25 122 VAL A C 1
ATOM 946 O O . VAL A 1 122 ? -16.880 -3.757 -4.098 1.00 82.25 122 VAL A O 1
ATOM 949 N N . GLU A 1 123 ? -16.442 -4.033 -6.277 1.00 82.44 123 GLU A N 1
ATOM 950 C CA . GLU A 1 123 ? -17.438 -5.092 -6.491 1.00 82.44 123 GLU A CA 1
ATOM 951 C C . GLU A 1 123 ? -17.164 -6.321 -5.610 1.00 82.44 123 GLU A C 1
ATOM 953 O O . GLU A 1 123 ? -18.058 -6.819 -4.920 1.00 82.44 123 GLU A O 1
ATOM 958 N N . LEU A 1 124 ? -15.907 -6.774 -5.560 1.00 78.19 124 LEU A N 1
ATOM 959 C CA . LEU A 1 124 ? -15.493 -7.881 -4.701 1.00 78.19 124 LEU A CA 1
ATOM 960 C C . LEU A 1 124 ? -15.683 -7.547 -3.218 1.00 78.19 124 LEU A C 1
ATOM 962 O O . LEU A 1 124 ? -16.155 -8.390 -2.453 1.00 78.19 124 LEU A O 1
ATOM 966 N N . ALA A 1 125 ? -15.327 -6.325 -2.813 1.00 79.88 125 ALA A N 1
ATOM 967 C CA . ALA A 1 125 ? -15.512 -5.863 -1.448 1.00 79.88 125 ALA A CA 1
ATOM 968 C C . ALA A 1 125 ? -16.993 -5.864 -1.073 1.00 79.88 125 ALA A C 1
ATOM 970 O O . ALA A 1 125 ? -17.292 -6.320 0.019 1.00 79.88 125 ALA A O 1
ATOM 971 N N . GLN A 1 126 ? -17.895 -5.432 -1.963 1.00 83.69 126 GLN A N 1
ATOM 972 C CA . GLN A 1 126 ? -19.352 -5.373 -1.765 1.00 83.69 126 GLN A CA 1
ATOM 973 C C . GLN A 1 126 ? -20.029 -6.746 -1.701 1.00 83.69 126 GLN A C 1
ATOM 975 O O . GLN A 1 126 ? -21.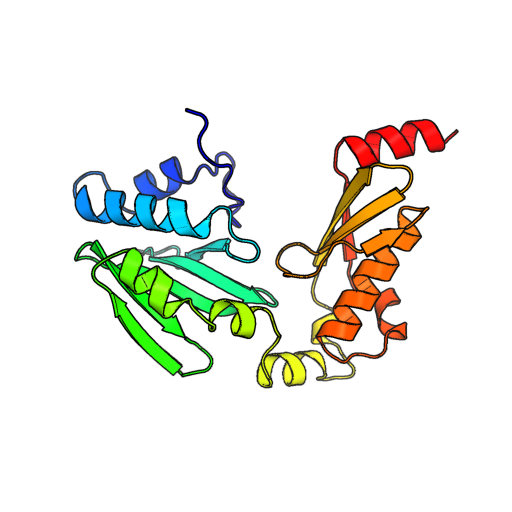083 -6.900 -1.068 1.00 83.69 126 GLN A O 1
ATOM 980 N N . HIS A 1 127 ? -19.438 -7.747 -2.349 1.00 82.94 127 HIS A N 1
ATOM 981 C CA . HIS A 1 127 ? -20.025 -9.070 -2.489 1.00 82.94 127 HIS A CA 1
ATOM 982 C C . HIS A 1 127 ? -20.390 -9.705 -1.130 1.00 82.94 127 HIS A C 1
ATOM 984 O O . HIS A 1 127 ? -19.661 -9.601 -0.138 1.00 82.94 127 HIS A O 1
ATOM 990 N N . ASN A 1 128 ? -21.539 -10.394 -1.081 1.00 84.88 128 ASN A N 1
ATOM 991 C CA . ASN A 1 128 ? -22.072 -11.061 0.117 1.00 84.88 128 ASN A CA 1
ATOM 992 C C . ASN A 1 128 ? -22.150 -10.165 1.371 1.00 84.88 128 ASN A C 1
ATOM 994 O O . ASN A 1 128 ? -21.812 -10.598 2.473 1.00 84.88 128 ASN A O 1
ATOM 998 N N . GLY A 1 129 ? -22.608 -8.919 1.220 1.00 84.12 129 GLY A N 1
ATOM 999 C CA . GLY A 1 129 ? -22.797 -8.014 2.358 1.00 84.12 129 GLY A CA 1
ATOM 1000 C C . GLY A 1 129 ? -21.471 -7.596 2.983 1.00 84.12 129 GLY A C 1
ATOM 1001 O O . GLY A 1 129 ? -21.305 -7.656 4.204 1.00 84.12 129 GLY A O 1
ATOM 1002 N N . TRP A 1 130 ? -20.532 -7.198 2.129 1.00 89.50 130 TRP A N 1
ATOM 1003 C CA . TRP A 1 130 ? -19.193 -6.760 2.503 1.00 89.50 130 TRP A CA 1
ATOM 1004 C C . TRP A 1 130 ? -18.289 -7.841 3.095 1.00 89.50 130 TRP A C 1
ATOM 1006 O O . TRP A 1 130 ? -17.423 -7.560 3.922 1.00 89.50 130 TRP A O 1
ATOM 1016 N N . TRP A 1 131 ? -18.493 -9.104 2.710 1.00 86.25 131 TRP A N 1
ATOM 1017 C CA . TRP A 1 131 ? -17.741 -10.216 3.294 1.00 86.25 131 TRP A CA 1
ATOM 1018 C C . TRP A 1 131 ? -16.235 -10.082 3.054 1.00 86.25 131 TRP A C 1
ATOM 1020 O O . TRP A 1 131 ? -15.464 -10.305 3.9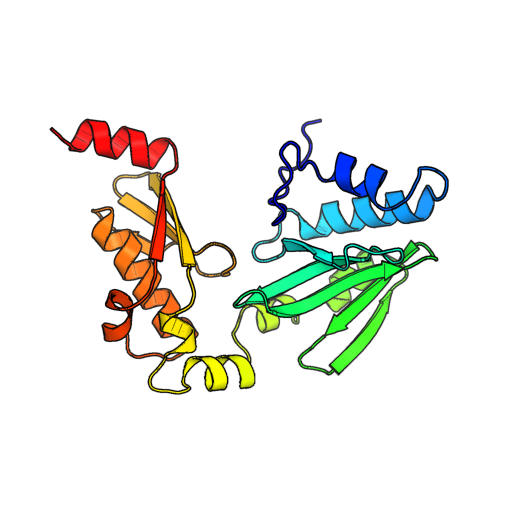82 1.00 86.25 131 TRP A O 1
ATOM 1030 N N . GLY A 1 132 ? -15.818 -9.671 1.850 1.00 81.00 132 GLY A N 1
ATOM 1031 C CA . GLY A 1 132 ? -14.400 -9.476 1.533 1.00 81.00 132 GLY A CA 1
ATOM 1032 C C . GLY A 1 132 ? -13.747 -8.424 2.432 1.00 81.00 132 GLY A C 1
ATOM 1033 O O . GLY A 1 132 ? -12.670 -8.663 2.973 1.00 81.00 132 GLY A O 1
ATOM 1034 N N . LEU A 1 133 ? -14.451 -7.309 2.663 1.00 84.88 133 LEU A N 1
ATOM 1035 C CA . LEU A 1 133 ? -14.029 -6.252 3.583 1.00 84.88 133 LEU A CA 1
ATOM 1036 C C . LEU A 1 133 ? -13.933 -6.782 5.026 1.00 84.88 133 LEU A C 1
ATOM 1038 O O . LEU A 1 133 ? -12.935 -6.577 5.699 1.00 84.88 133 LEU A O 1
ATOM 1042 N N . LYS A 1 134 ? -14.936 -7.523 5.507 1.00 88.50 134 LYS A N 1
ATOM 1043 C CA . LYS A 1 134 ? -14.991 -7.994 6.905 1.00 88.50 134 LYS A CA 1
ATOM 1044 C C . LYS A 1 134 ? -14.038 -9.143 7.225 1.00 88.50 134 LYS A C 1
ATOM 1046 O O . LYS A 1 134 ? -13.527 -9.229 8.338 1.00 88.50 134 LYS A O 1
ATOM 1051 N N . ALA A 1 135 ? -13.820 -10.046 6.273 1.00 86.00 135 ALA A N 1
ATOM 1052 C CA . ALA A 1 135 ? -12.985 -11.229 6.462 1.00 86.00 135 ALA A CA 1
ATOM 1053 C C . ALA A 1 135 ? -11.485 -10.925 6.338 1.00 86.00 135 ALA A C 1
ATOM 1055 O O . ALA A 1 135 ? -10.660 -11.703 6.825 1.00 86.00 135 ALA A O 1
ATOM 1056 N N . HIS A 1 136 ? -11.119 -9.819 5.685 1.00 83.31 136 HIS A N 1
ATOM 1057 C CA . HIS A 1 136 ? -9.726 -9.426 5.554 1.00 83.31 136 HIS A CA 1
ATOM 1058 C C . HIS A 1 136 ? -9.178 -8.908 6.887 1.00 83.31 136 HIS A C 1
ATOM 1060 O O . HIS A 1 136 ? -9.776 -8.056 7.540 1.00 83.31 136 HIS A O 1
ATOM 1066 N N . ARG A 1 137 ? -8.008 -9.414 7.283 1.00 85.25 137 ARG A N 1
ATOM 1067 C CA . ARG A 1 137 ? -7.288 -8.914 8.454 1.00 85.25 137 ARG A CA 1
ATOM 1068 C C . ARG A 1 137 ? -6.518 -7.656 8.068 1.00 85.25 137 ARG A C 1
ATOM 1070 O O . ARG A 1 137 ? -5.557 -7.745 7.308 1.00 85.25 137 ARG A O 1
ATOM 1077 N N . TYR A 1 138 ? -6.869 -6.521 8.658 1.00 85.06 138 TYR A N 1
ATOM 1078 C CA . TYR A 1 138 ? -6.124 -5.275 8.496 1.00 85.06 138 TYR A CA 1
ATOM 1079 C C . TYR A 1 138 ? -5.249 -5.028 9.710 1.00 85.06 138 TYR A C 1
ATOM 1081 O O . TYR A 1 138 ? -5.735 -5.004 10.841 1.00 85.06 138 TYR A O 1
ATOM 1089 N N . THR A 1 139 ? -3.962 -4.801 9.484 1.00 86.00 139 THR A N 1
ATOM 1090 C CA . THR A 1 139 ? -3.087 -4.304 10.543 1.00 86.00 139 THR A CA 1
ATOM 1091 C C . THR A 1 139 ? -3.188 -2.786 10.607 1.00 86.00 139 THR A C 1
ATOM 1093 O O . THR A 1 139 ? -3.051 -2.113 9.588 1.00 86.00 139 THR A O 1
ATOM 1096 N N . VAL A 1 140 ? -3.403 -2.248 11.801 1.00 87.31 140 VAL A N 1
ATOM 1097 C CA . VAL A 1 140 ? -3.450 -0.811 12.076 1.00 87.31 140 VAL A CA 1
ATOM 1098 C C . VAL A 1 140 ? -2.277 -0.471 12.981 1.00 87.31 140 VAL A C 1
ATOM 1100 O O . VAL A 1 140 ? -2.230 -0.941 14.113 1.00 87.31 140 VAL A O 1
ATOM 1103 N N . VAL A 1 141 ? -1.328 0.325 12.499 1.00 88.50 141 VAL A N 1
ATOM 1104 C CA . VAL A 1 141 ? -0.220 0.811 13.327 1.00 88.50 141 VAL A CA 1
ATOM 1105 C C . VAL A 1 141 ? -0.680 2.045 14.073 1.00 88.50 141 VAL A C 1
ATOM 1107 O O . VAL A 1 141 ? -1.198 2.978 13.462 1.00 88.50 141 VAL A O 1
ATOM 1110 N N . VAL A 1 142 ? -0.512 2.034 15.392 1.00 87.50 142 VAL A N 1
ATOM 1111 C CA . VAL A 1 142 ? -0.953 3.120 16.265 1.00 87.50 142 VAL A CA 1
ATOM 1112 C C . VAL A 1 142 ? 0.236 3.735 16.986 1.00 87.50 142 VAL A C 1
ATOM 1114 O O . VAL A 1 142 ? 0.990 3.036 17.665 1.00 87.50 142 VAL A O 1
ATOM 1117 N N . SER A 1 143 ? 0.352 5.056 16.903 1.00 89.38 143 SER A N 1
ATOM 1118 C CA . SER A 1 143 ? 1.333 5.856 17.634 1.00 89.38 143 SER A CA 1
ATOM 1119 C C . SER A 1 143 ? 0.634 6.898 18.514 1.00 89.38 143 SER A C 1
ATOM 1121 O O . SER A 1 143 ? -0.555 7.177 18.349 1.00 89.38 143 SER A O 1
ATOM 1123 N N . TRP A 1 144 ? 1.353 7.446 19.493 1.00 87.00 144 TRP A N 1
ATOM 1124 C CA . TRP A 1 144 ? 0.888 8.571 20.305 1.00 87.00 144 TRP A CA 1
ATOM 1125 C C . TRP A 1 144 ? 1.784 9.782 20.073 1.00 87.00 144 TRP A C 1
ATOM 1127 O O . TRP A 1 144 ? 3.008 9.687 20.208 1.00 87.00 144 TRP A O 1
ATOM 1137 N N . SER A 1 145 ? 1.170 10.918 19.762 1.00 87.12 145 SER A N 1
ATOM 1138 C CA . SER A 1 145 ? 1.845 12.206 19.618 1.00 87.12 145 SER A CA 1
ATOM 1139 C C . SER A 1 145 ? 0.865 13.339 19.898 1.00 87.12 145 SER A C 1
ATOM 1141 O O . SER A 1 145 ? -0.330 13.198 19.668 1.00 87.12 145 SER A O 1
ATOM 1143 N N . ASP A 1 146 ? 1.365 14.467 20.400 1.00 87.69 146 ASP A N 1
ATOM 1144 C CA . ASP A 1 146 ? 0.608 15.723 20.515 1.00 87.69 146 ASP A CA 1
ATOM 1145 C C . ASP A 1 146 ? -0.776 15.618 21.193 1.00 87.69 146 ASP A C 1
ATOM 1147 O O . ASP A 1 146 ? -1.693 16.382 20.895 1.00 87.69 146 ASP A O 1
ATOM 1151 N N . GLY A 1 147 ? -0.927 14.694 22.149 1.00 87.38 147 GLY A N 1
ATOM 1152 C CA . GLY A 1 147 ? -2.159 14.542 22.928 1.00 87.38 147 GLY A CA 1
ATOM 1153 C C . GLY A 1 147 ? -3.232 13.662 22.283 1.00 87.38 147 GLY A C 1
ATOM 1154 O O . GLY A 1 147 ? -4.359 13.644 22.776 1.00 87.38 147 GLY A O 1
ATOM 1155 N N . TYR A 1 148 ? -2.909 12.938 21.211 1.00 91.62 148 TYR A N 1
ATOM 1156 C CA . TYR A 1 148 ? -3.830 12.021 20.544 1.00 91.62 148 TYR A CA 1
ATOM 1157 C C . TYR A 1 148 ? -3.137 10.730 20.086 1.00 91.62 148 TYR A C 1
ATOM 1159 O O . TYR A 1 148 ? -1.930 10.676 19.834 1.00 91.62 148 TYR A O 1
ATOM 1167 N N . TYR A 1 149 ? -3.932 9.670 19.940 1.00 89.50 149 TYR A N 1
ATOM 1168 C CA . TYR A 1 149 ? -3.543 8.480 19.193 1.00 89.50 149 TYR A CA 1
ATOM 1169 C C . TYR A 1 149 ? -3.723 8.759 17.707 1.00 89.50 149 TYR A C 1
ATOM 1171 O O . TYR A 1 149 ? -4.785 9.228 17.292 1.00 89.50 149 TYR A O 1
ATOM 1179 N N . SER A 1 150 ? -2.710 8.434 16.913 1.00 91.06 150 SER A N 1
ATOM 1180 C CA . SER A 1 150 ? -2.815 8.367 15.459 1.00 91.06 150 SER A CA 1
ATOM 1181 C C . SER A 1 150 ? -2.797 6.903 15.024 1.00 91.06 150 SER A C 1
ATOM 1183 O O . SER A 1 150 ? -2.045 6.109 15.588 1.00 91.06 150 SER A O 1
ATOM 1185 N N . ALA A 1 151 ? -3.651 6.522 14.079 1.00 86.50 151 ALA A N 1
ATOM 1186 C CA . ALA A 1 151 ? -3.795 5.151 13.615 1.00 86.50 151 ALA A CA 1
ATOM 1187 C C . ALA A 1 151 ? -3.777 5.094 12.084 1.00 86.50 151 ALA A C 1
ATOM 1189 O O . ALA A 1 151 ? -4.585 5.730 11.413 1.00 86.50 151 ALA A O 1
ATOM 1190 N N . THR A 1 152 ? -2.871 4.290 11.535 1.00 84.69 152 THR A N 1
ATOM 1191 C CA . THR A 1 152 ? -2.664 4.145 10.090 1.00 84.69 152 THR A CA 1
ATOM 1192 C C . THR A 1 152 ? -2.861 2.691 9.694 1.00 84.69 152 THR A C 1
ATOM 1194 O O . THR A 1 152 ? -2.244 1.793 10.268 1.00 84.69 152 THR A O 1
ATOM 1197 N N . VAL A 1 153 ? -3.707 2.427 8.698 1.00 82.62 153 VAL A N 1
ATOM 1198 C CA . VAL A 1 153 ? -3.919 1.059 8.213 1.00 82.62 153 VAL A CA 1
ATOM 1199 C C . VAL A 1 153 ? -2.779 0.661 7.273 1.00 82.62 153 VAL A C 1
ATOM 1201 O O . VAL A 1 153 ? -2.599 1.255 6.208 1.00 82.62 153 VAL A O 1
ATOM 1204 N N . LEU A 1 154 ? -2.016 -0.368 7.647 1.00 73.31 154 LEU A N 1
ATOM 1205 C CA . LEU A 1 154 ? -0.877 -0.850 6.869 1.00 73.31 154 LEU A CA 1
ATOM 1206 C C . LEU A 1 154 ? -1.296 -1.384 5.504 1.00 73.31 154 LEU A C 1
ATOM 1208 O O . LEU A 1 154 ? -2.192 -2.219 5.379 1.00 73.31 154 LEU A O 1
ATOM 1212 N N . GLY A 1 155 ? -0.550 -0.981 4.478 1.00 66.00 155 GLY A N 1
ATOM 1213 C CA . GLY A 1 155 ? -0.856 -1.342 3.095 1.00 66.00 155 GLY A CA 1
ATOM 1214 C C . GLY A 1 155 ? -2.069 -0.599 2.540 1.00 66.00 155 GLY A C 1
ATOM 1215 O O . GLY A 1 155 ? -2.605 -1.005 1.515 1.00 66.00 155 GLY A O 1
ATOM 1216 N N . THR A 1 156 ? -2.502 0.470 3.209 1.00 64.75 156 THR A N 1
ATOM 1217 C CA . THR A 1 156 ? -3.396 1.462 2.623 1.00 64.75 156 THR A CA 1
ATOM 1218 C C . THR A 1 156 ? -2.700 2.809 2.573 1.00 64.75 156 THR A C 1
ATOM 1220 O O . THR A 1 156 ? -1.799 3.091 3.357 1.00 64.75 156 THR A O 1
ATOM 1223 N N . MET A 1 157 ? -3.146 3.633 1.635 1.00 61.44 157 MET A N 1
ATOM 1224 C CA . MET A 1 157 ? -2.646 4.988 1.410 1.00 61.44 157 MET A CA 1
ATOM 1225 C C . MET A 1 157 ? -3.480 6.036 2.147 1.00 61.44 157 MET A C 1
ATOM 1227 O O . MET A 1 157 ? -3.465 7.207 1.782 1.00 61.44 157 MET A O 1
ATOM 1231 N N . LEU A 1 158 ? -4.253 5.598 3.143 1.00 59.84 158 LEU A N 1
ATOM 1232 C CA . LEU A 1 158 ? -5.066 6.476 3.965 1.00 59.84 158 LEU A CA 1
ATOM 1233 C C . LEU A 1 158 ? -4.182 7.355 4.843 1.00 59.84 158 LEU A C 1
ATOM 1235 O O . LEU A 1 158 ? -3.173 6.893 5.379 1.00 59.84 158 LEU A O 1
ATOM 1239 N N . ASP A 1 159 ? -4.624 8.597 5.034 1.00 63.78 159 ASP A N 1
ATOM 1240 C CA . ASP A 1 159 ? -4.144 9.425 6.135 1.00 63.78 159 ASP A CA 1
ATOM 1241 C C . ASP A 1 159 ? -4.348 8.704 7.476 1.00 63.78 159 ASP A C 1
ATOM 1243 O O . ASP A 1 159 ? -5.172 7.793 7.612 1.00 63.78 159 ASP A O 1
ATOM 1247 N N . ALA A 1 160 ? -3.591 9.120 8.489 1.00 79.31 160 ALA A N 1
ATOM 1248 C CA . ALA A 1 160 ? -3.815 8.633 9.839 1.00 79.31 160 ALA A CA 1
ATOM 1249 C C . ALA A 1 160 ? -5.195 9.094 10.334 1.00 79.31 160 ALA A C 1
ATOM 1251 O O . ALA A 1 160 ? -5.560 10.267 10.211 1.00 79.31 160 ALA A O 1
ATOM 1252 N N . SER A 1 161 ? -5.956 8.188 10.942 1.00 85.31 161 SER A N 1
ATOM 1253 C CA . SER A 1 161 ? -7.085 8.578 11.777 1.00 85.31 161 SER A CA 1
ATOM 1254 C C . SER A 1 161 ? -6.572 9.025 13.143 1.00 85.31 161 SER A C 1
ATOM 1256 O O . SER A 1 161 ? -5.569 8.523 13.647 1.00 85.31 161 SER A O 1
ATOM 1258 N N . PHE A 1 162 ? -7.282 9.953 13.777 1.00 88.56 162 PHE A N 1
ATOM 1259 C CA . PHE A 1 162 ? -6.897 10.485 15.085 1.00 88.56 162 PHE A CA 1
ATOM 1260 C C . PHE A 1 162 ? -7.981 10.224 16.119 1.00 88.56 162 PHE A C 1
ATOM 1262 O O . PHE A 1 162 ? -9.165 10.277 15.790 1.00 88.56 162 PHE A O 1
ATOM 1269 N N . GLY A 1 163 ? -7.609 9.991 17.374 1.00 88.38 163 GLY A N 1
ATOM 1270 C CA . GLY A 1 163 ? -8.548 9.834 18.484 1.00 88.38 163 GLY A CA 1
ATOM 1271 C C . GLY A 1 163 ? -7.914 10.176 19.826 1.00 88.38 163 GLY A C 1
ATOM 1272 O O . GLY A 1 163 ? -6.717 9.999 20.015 1.00 88.38 163 GLY A O 1
ATOM 1273 N N . GLU A 1 164 ? -8.720 10.641 20.777 1.00 90.62 164 GLU A N 1
ATOM 1274 C CA . GLU A 1 164 ? -8.257 10.889 22.152 1.00 90.62 164 GLU A CA 1
ATOM 1275 C C . GLU A 1 164 ? -8.016 9.569 22.896 1.00 90.62 164 GLU A C 1
ATOM 1277 O O . GLU A 1 164 ? -7.234 9.502 23.839 1.00 90.62 164 GLU A O 1
ATOM 1282 N N . THR A 1 165 ? -8.662 8.490 22.444 1.00 91.69 165 THR A N 1
ATOM 1283 C CA . THR A 1 165 ? -8.448 7.132 22.947 1.00 91.69 165 THR A CA 1
ATOM 1284 C C . THR A 1 165 ? -7.980 6.195 21.838 1.00 91.69 165 THR A C 1
ATOM 1286 O O . THR A 1 165 ? -8.302 6.390 20.662 1.00 91.69 165 THR A O 1
ATOM 1289 N N . LEU A 1 166 ? -7.278 5.121 22.221 1.00 90.62 166 LEU A N 1
ATOM 1290 C CA . LEU A 1 166 ? -6.870 4.056 21.300 1.00 90.62 166 LEU A CA 1
ATOM 1291 C C . LEU A 1 166 ? -8.071 3.517 20.508 1.00 90.62 166 LEU A C 1
ATOM 1293 O O . LEU A 1 166 ? -7.998 3.354 19.293 1.00 90.62 166 LEU A O 1
ATOM 1297 N N . GLN A 1 167 ? -9.194 3.281 21.194 1.00 92.00 167 GLN A N 1
ATOM 1298 C CA . GLN A 1 167 ? -10.410 2.771 20.565 1.00 92.00 167 GLN A CA 1
ATOM 1299 C C . GLN A 1 167 ? -10.975 3.754 19.535 1.00 92.00 167 GLN A C 1
ATOM 1301 O O . GLN A 1 167 ? -11.378 3.333 18.456 1.00 92.00 167 GLN A O 1
ATOM 1306 N N . GLN A 1 168 ? -10.985 5.057 19.834 1.00 91.12 168 GLN A N 1
ATOM 1307 C CA . GLN A 1 168 ? -11.445 6.069 18.882 1.00 91.12 168 GLN A CA 1
ATOM 1308 C C . GLN A 1 168 ? -10.564 6.113 17.632 1.00 91.12 168 GLN A C 1
ATOM 1310 O O . GLN A 1 168 ? -11.100 6.151 16.527 1.00 91.12 168 GLN A O 1
ATOM 1315 N N . ALA A 1 169 ? -9.236 6.081 17.791 1.00 90.31 169 ALA A N 1
ATOM 1316 C CA . ALA A 1 169 ? -8.316 6.099 16.657 1.00 90.31 169 ALA A CA 1
ATOM 1317 C C . ALA A 1 169 ? -8.504 4.858 15.766 1.00 90.31 169 ALA A C 1
ATOM 1319 O O . ALA A 1 169 ? -8.689 4.990 14.556 1.00 90.31 169 ALA A O 1
ATOM 1320 N N . VAL A 1 170 ? -8.567 3.660 16.361 1.00 91.00 170 VAL A N 1
ATOM 1321 C CA . VAL A 1 170 ? -8.770 2.402 15.619 1.00 91.00 170 VAL A CA 1
ATOM 1322 C C . VAL A 1 170 ? -10.147 2.345 14.946 1.00 91.00 170 VAL A C 1
ATOM 1324 O O . VAL A 1 170 ? -10.230 1.978 13.776 1.00 91.00 170 VAL A O 1
ATOM 1327 N N . ASN A 1 171 ? -11.223 2.757 15.624 1.00 91.19 171 ASN A N 1
ATOM 1328 C CA . ASN A 1 171 ? -12.562 2.783 15.023 1.00 91.19 171 ASN A CA 1
ATOM 1329 C C . ASN A 1 171 ? -12.622 3.736 13.824 1.00 91.19 171 ASN A C 1
ATOM 1331 O O . ASN A 1 171 ? -13.129 3.360 12.770 1.00 91.19 171 ASN A O 1
ATOM 1335 N N . ARG A 1 172 ? -12.039 4.935 13.951 1.00 90.75 172 ARG A N 1
ATOM 1336 C CA . ARG A 1 172 ? -11.959 5.904 12.850 1.00 90.75 172 ARG A CA 1
ATOM 1337 C C . ARG A 1 172 ? -11.115 5.386 11.683 1.00 90.75 172 ARG A C 1
ATOM 1339 O O . ARG A 1 172 ? -11.448 5.668 10.539 1.00 90.75 172 ARG A O 1
ATOM 1346 N N . ALA A 1 173 ? -10.082 4.576 11.933 1.00 89.62 173 ALA A N 1
ATOM 1347 C CA . ALA A 1 173 ? -9.348 3.899 10.858 1.00 89.62 173 ALA A CA 1
ATOM 1348 C C . ALA A 1 173 ? -10.259 2.916 10.094 1.00 89.62 173 ALA A C 1
ATOM 1350 O O . ALA A 1 173 ? -10.217 2.846 8.866 1.00 89.62 173 ALA A O 1
ATOM 1351 N N . GLY A 1 174 ? -11.135 2.201 10.809 1.00 91.12 174 GLY A N 1
ATOM 1352 C CA . GLY A 1 174 ? -12.171 1.355 10.211 1.00 91.12 174 GLY A CA 1
ATOM 1353 C C . GLY A 1 174 ? -13.216 2.139 9.407 1.00 91.12 174 GLY A C 1
ATOM 1354 O O . GLY A 1 174 ? -13.605 1.712 8.321 1.00 91.12 174 GLY A O 1
ATOM 1355 N N . GLU A 1 175 ? -13.642 3.306 9.894 1.00 92.00 175 GLU A N 1
ATOM 1356 C CA . GLU A 1 175 ? -14.551 4.205 9.166 1.00 92.00 175 GLU A CA 1
ATOM 1357 C C . GLU A 1 175 ? -13.905 4.725 7.877 1.00 92.00 175 GLU A C 1
ATOM 1359 O O . GLU A 1 175 ? -14.552 4.745 6.831 1.00 92.00 175 GLU A O 1
ATOM 1364 N N . MET A 1 176 ? -12.617 5.081 7.923 1.00 88.50 176 MET A N 1
ATOM 1365 C CA . MET A 1 176 ? -11.856 5.497 6.742 1.00 88.50 176 MET A CA 1
ATOM 1366 C C . MET A 1 176 ? -11.735 4.370 5.712 1.00 88.50 176 MET A C 1
ATOM 1368 O O . MET A 1 176 ? -11.907 4.621 4.518 1.00 88.50 176 MET A O 1
ATOM 1372 N N . LEU A 1 177 ? -11.508 3.126 6.154 1.00 87.69 177 LEU A N 1
ATOM 1373 C CA . LEU A 1 177 ? -11.564 1.951 5.277 1.00 87.69 177 LEU A CA 1
ATOM 1374 C C . LEU A 1 177 ? -12.941 1.809 4.626 1.00 87.69 177 LEU A C 1
ATOM 1376 O O . LEU A 1 177 ? -13.023 1.646 3.412 1.00 87.69 177 LEU A O 1
ATOM 1380 N N . CYS A 1 178 ? -14.020 1.908 5.404 1.00 89.44 178 CYS A N 1
ATOM 1381 C CA . CYS A 1 178 ? -15.374 1.837 4.860 1.00 89.44 178 CYS A CA 1
ATOM 1382 C C . CYS A 1 178 ? -15.606 2.935 3.814 1.00 89.44 178 CYS A C 1
ATOM 1384 O O . CYS A 1 178 ? -16.027 2.633 2.701 1.00 89.44 178 CYS A O 1
ATOM 1386 N N . GLY A 1 179 ? -15.244 4.182 4.128 1.00 87.19 179 GLY A N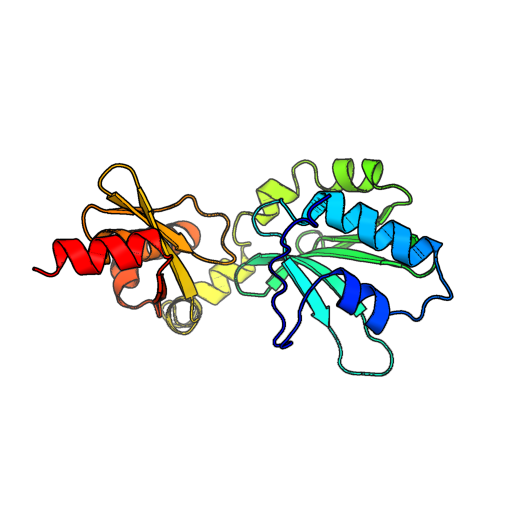 1
ATOM 1387 C CA . GLY A 1 179 ? -15.363 5.317 3.214 1.00 87.19 179 GLY A CA 1
ATOM 1388 C C . GLY A 1 179 ? -14.605 5.114 1.900 1.00 87.19 179 GLY A C 1
ATOM 1389 O O . GLY A 1 179 ? -15.161 5.378 0.837 1.00 87.19 179 GLY A O 1
ATOM 1390 N N . MET A 1 180 ? -13.383 4.576 1.955 1.00 83.06 180 MET A N 1
ATOM 1391 C CA . MET A 1 180 ? -12.584 4.277 0.761 1.00 83.06 180 MET A CA 1
ATOM 1392 C C . MET A 1 180 ? -13.284 3.291 -0.183 1.00 83.06 180 MET A C 1
ATOM 1394 O O . MET A 1 180 ? -13.278 3.488 -1.394 1.00 83.06 180 MET A O 1
ATOM 1398 N N . TYR A 1 181 ? -13.900 2.239 0.359 1.00 83.00 181 TYR A N 1
ATOM 1399 C CA . TYR A 1 181 ? -14.603 1.227 -0.438 1.00 83.00 181 TYR A CA 1
ATOM 1400 C C . TYR A 1 181 ? -16.071 1.579 -0.721 1.00 83.00 181 TYR A C 1
ATOM 1402 O O . TYR A 1 181 ? -16.781 0.791 -1.349 1.00 83.00 181 TYR A O 1
ATOM 1410 N N . GLY A 1 182 ? -16.548 2.739 -0.259 1.00 85.19 182 GLY A N 1
ATOM 1411 C CA . GLY A 1 182 ? -17.955 3.134 -0.350 1.00 85.19 182 GLY A CA 1
ATOM 1412 C C . GLY A 1 182 ? -18.891 2.286 0.521 1.00 85.19 182 GLY A C 1
ATOM 1413 O O . GLY A 1 182 ? -20.087 2.198 0.237 1.00 85.19 182 GLY A O 1
ATOM 1414 N N . ALA A 1 183 ? -18.358 1.632 1.552 1.00 88.38 183 ALA A N 1
ATOM 1415 C CA . ALA A 1 183 ? -19.124 0.851 2.509 1.00 88.38 183 ALA A CA 1
ATOM 1416 C C . ALA A 1 183 ? -19.797 1.748 3.563 1.00 88.38 183 ALA A C 1
ATOM 1418 O O . ALA A 1 183 ? -19.236 2.784 3.932 1.00 88.38 183 ALA A O 1
ATOM 1419 N N . PRO A 1 184 ? -20.973 1.357 4.091 1.00 90.75 184 PRO A N 1
ATOM 1420 C CA . PRO A 1 184 ? -21.577 2.029 5.239 1.00 90.75 184 PRO A CA 1
ATOM 1421 C C . PRO A 1 184 ? -20.614 2.067 6.431 1.00 90.75 184 PRO A C 1
ATOM 1423 O O . PRO A 1 184 ? -20.014 1.048 6.780 1.00 90.75 184 PRO A O 1
ATOM 1426 N N . THR A 1 185 ? -20.466 3.227 7.070 1.00 91.88 185 THR A N 1
ATOM 1427 C CA . THR A 1 185 ? -19.511 3.425 8.173 1.00 91.88 185 THR A CA 1
ATOM 1428 C C . THR A 1 185 ? -19.834 2.579 9.402 1.00 91.88 185 THR A C 1
ATOM 1430 O O . THR A 1 185 ? -18.943 2.267 10.183 1.00 91.88 185 THR A O 1
ATOM 1433 N N . GLU A 1 186 ? -21.084 2.142 9.565 1.00 91.94 186 GLU A N 1
ATOM 1434 C CA . GLU A 1 186 ? -21.518 1.252 10.646 1.00 91.94 186 GLU A CA 1
ATOM 1435 C C . GLU A 1 186 ? -20.789 -0.103 10.610 1.00 91.94 186 GLU A C 1
ATOM 1437 O O . GLU A 1 186 ? -20.562 -0.720 11.657 1.00 91.94 186 GLU A O 1
ATOM 1442 N N . LEU A 1 187 ? -20.351 -0.533 9.418 1.00 91.75 187 LEU A N 1
ATOM 1443 C CA . LEU A 1 187 ? -19.581 -1.762 9.229 1.00 91.75 187 LEU A CA 1
ATOM 1444 C C . LEU A 1 187 ? -18.156 -1.672 9.777 1.00 91.75 187 LEU A C 1
ATOM 1446 O O . LEU A 1 187 ? -17.519 -2.711 9.930 1.00 91.75 187 LEU A O 1
ATOM 1450 N N . ALA A 1 188 ? -17.655 -0.478 10.117 1.00 91.75 188 ALA A N 1
ATOM 1451 C CA . ALA A 1 188 ? -16.315 -0.298 10.680 1.00 91.75 188 ALA A CA 1
ATOM 1452 C C . ALA A 1 188 ? -16.089 -1.175 11.923 1.00 91.75 188 ALA A C 1
ATOM 1454 O O . ALA A 1 188 ? -15.003 -1.717 12.117 1.00 91.75 188 ALA A O 1
ATOM 1455 N N . SER A 1 189 ? -17.137 -1.360 12.733 1.00 90.06 189 SER A N 1
ATOM 1456 C CA . SER A 1 189 ? -17.110 -2.203 13.935 1.00 90.06 189 SER A CA 1
ATOM 1457 C C . SER A 1 189 ? -17.082 -3.712 13.650 1.00 90.06 189 SER A C 1
ATOM 1459 O O . SER A 1 189 ? -16.731 -4.494 14.532 1.00 90.06 189 SER A O 1
ATOM 1461 N N . GLU A 1 190 ? -17.427 -4.125 12.428 1.00 92.81 190 GLU A N 1
ATOM 1462 C CA . GLU A 1 190 ? -17.397 -5.519 11.973 1.00 92.81 190 GLU A CA 1
ATOM 1463 C C . GLU A 1 190 ? -16.072 -5.893 11.286 1.00 92.81 190 GLU A C 1
ATOM 1465 O O . GLU A 1 190 ? -15.870 -7.060 10.943 1.00 92.81 190 GLU A O 1
ATOM 1470 N N . LEU A 1 191 ? -15.174 -4.928 11.052 1.00 92.00 191 LEU A N 1
ATOM 1471 C CA . LEU A 1 191 ? -13.894 -5.177 10.388 1.00 92.00 191 LEU A CA 1
ATOM 1472 C C . LEU A 1 191 ? -12.914 -5.908 11.306 1.00 92.00 191 LEU A C 1
ATOM 1474 O O . LEU A 1 191 ? -12.786 -5.596 12.492 1.00 92.00 191 LEU A O 1
ATOM 1478 N N . TYR A 1 192 ? -12.138 -6.834 10.737 1.00 91.56 192 TYR A N 1
ATOM 1479 C CA . TYR A 1 192 ? -11.067 -7.497 11.473 1.00 91.56 192 TYR A CA 1
ATOM 1480 C C . TYR A 1 192 ? -9.802 -6.624 11.532 1.00 91.56 192 TYR A C 1
ATOM 1482 O O . TYR A 1 192 ? -8.844 -6.814 10.779 1.00 91.56 192 TYR A O 1
ATOM 1490 N N . LEU A 1 193 ? -9.801 -5.660 12.455 1.00 91.06 193 LEU A N 1
ATOM 1491 C CA . LEU A 1 193 ? -8.667 -4.773 12.720 1.00 91.06 193 LEU A CA 1
ATOM 1492 C C . LEU A 1 193 ? -7.748 -5.360 13.800 1.00 91.06 193 LEU A C 1
ATOM 1494 O O . LEU A 1 193 ? -8.190 -5.713 14.893 1.00 91.06 193 LEU A O 1
ATOM 1498 N N . VAL A 1 194 ? -6.450 -5.429 13.514 1.00 91.44 194 VAL A N 1
ATOM 1499 C CA . VAL A 1 194 ? -5.408 -5.792 14.480 1.00 91.44 194 VAL A CA 1
ATOM 1500 C C . VAL A 1 194 ? -4.517 -4.585 14.719 1.00 91.44 194 VAL A C 1
ATOM 1502 O O . VAL A 1 194 ? -3.778 -4.178 13.829 1.00 91.44 194 VAL A O 1
ATOM 1505 N N . ALA A 1 195 ? -4.590 -4.019 15.923 1.00 90.44 195 ALA A N 1
ATOM 1506 C CA . ALA A 1 195 ? -3.763 -2.885 16.307 1.00 90.44 195 ALA A CA 1
ATOM 1507 C C . ALA A 1 195 ? -2.345 -3.341 16.688 1.00 90.44 195 ALA A C 1
ATOM 1509 O O . ALA A 1 195 ? -2.166 -4.138 17.611 1.00 90.44 195 ALA A O 1
ATOM 1510 N N . GLU A 1 196 ? -1.344 -2.803 16.002 1.00 91.62 196 GLU A N 1
ATOM 1511 C CA . GLU A 1 196 ? 0.068 -2.895 16.357 1.00 91.62 196 GLU A CA 1
ATOM 1512 C C . GLU A 1 196 ? 0.496 -1.559 16.964 1.00 91.62 196 GLU A C 1
ATOM 1514 O O . GLU A 1 196 ? 0.402 -0.508 16.335 1.00 91.62 196 GLU A O 1
ATOM 151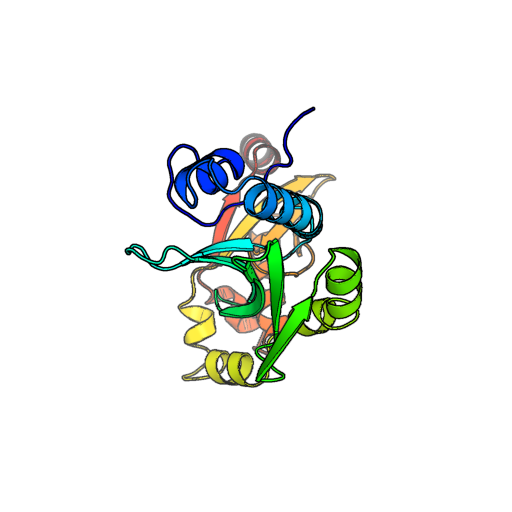9 N N . LEU A 1 197 ? 0.910 -1.586 18.229 1.00 85.62 197 LEU A N 1
ATOM 1520 C CA . LEU A 1 197 ? 1.233 -0.374 18.973 1.00 85.62 197 LEU A CA 1
ATOM 1521 C C . LEU A 1 197 ? 2.718 -0.053 18.836 1.00 85.62 197 LEU A C 1
ATOM 1523 O O . LEU A 1 197 ? 3.573 -0.865 19.195 1.00 85.62 197 LEU A O 1
ATOM 1527 N N . GLU A 1 198 ? 3.026 1.161 18.397 1.00 88.00 198 GLU A N 1
ATOM 1528 C CA . GLU A 1 198 ? 4.380 1.688 18.490 1.00 88.00 198 GLU A CA 1
ATOM 1529 C C . GLU A 1 198 ? 4.782 1.926 19.950 1.00 88.00 198 GLU A C 1
ATOM 1531 O O . GLU A 1 198 ? 3.959 1.927 20.877 1.00 88.00 198 GLU A O 1
ATOM 1536 N N . ARG A 1 199 ? 6.081 2.168 20.163 1.00 83.00 199 ARG A N 1
ATOM 1537 C CA . ARG A 1 199 ? 6.623 2.450 21.495 1.00 83.00 199 ARG A CA 1
ATOM 1538 C C . ARG A 1 199 ? 5.891 3.620 22.159 1.00 83.00 199 ARG A C 1
ATOM 1540 O O . ARG A 1 199 ? 5.501 3.478 23.310 1.00 83.00 199 ARG A O 1
ATOM 1547 N N . SER A 1 200 ? 5.651 4.724 21.446 1.00 86.69 200 SER A N 1
ATOM 1548 C CA . SER A 1 200 ? 4.984 5.905 22.019 1.00 86.69 200 SER A CA 1
ATOM 1549 C C . SER A 1 200 ? 3.558 5.608 22.489 1.00 86.69 200 SER A C 1
ATOM 1551 O O . SER A 1 200 ? 3.195 5.978 23.604 1.00 86.69 200 SER A O 1
ATOM 1553 N N . ALA A 1 201 ? 2.768 4.882 21.691 1.00 86.75 201 ALA A N 1
ATOM 1554 C CA . ALA A 1 201 ? 1.417 4.471 22.072 1.00 86.75 201 ALA A CA 1
ATOM 1555 C C . ALA A 1 201 ? 1.433 3.504 23.261 1.00 86.75 201 ALA A C 1
ATOM 1557 O O . ALA A 1 201 ? 0.612 3.622 24.171 1.00 86.75 201 ALA A O 1
ATOM 1558 N N . THR A 1 202 ? 2.387 2.570 23.270 1.00 89.31 202 THR A N 1
ATOM 1559 C CA . THR A 1 202 ? 2.570 1.605 24.360 1.00 89.31 202 THR A CA 1
ATOM 1560 C C . THR A 1 202 ? 2.949 2.293 25.670 1.00 89.31 202 THR A C 1
ATOM 1562 O O . THR A 1 202 ? 2.394 1.964 26.719 1.00 89.31 202 THR A O 1
ATOM 1565 N N . ASP A 1 203 ? 3.891 3.234 25.624 1.00 89.19 203 ASP A N 1
ATOM 1566 C CA . ASP A 1 203 ? 4.361 3.963 26.798 1.00 89.19 203 ASP A CA 1
ATOM 1567 C C . ASP A 1 203 ? 3.247 4.857 27.352 1.00 89.19 203 ASP A C 1
ATOM 1569 O O . ASP A 1 203 ? 2.944 4.773 28.543 1.00 89.19 203 ASP A O 1
ATOM 1573 N N . HIS A 1 204 ? 2.531 5.586 26.486 1.00 90.44 204 HIS A N 1
ATOM 1574 C CA . HIS A 1 204 ? 1.383 6.379 26.917 1.00 90.44 204 HIS A CA 1
ATOM 1575 C C . HIS A 1 204 ? 0.286 5.516 27.559 1.00 90.44 204 HIS A C 1
ATOM 1577 O O . HIS A 1 204 ? -0.168 5.846 28.648 1.00 90.44 204 HIS A O 1
ATOM 1583 N N . LEU A 1 205 ? -0.084 4.370 26.968 1.00 88.56 205 LEU A N 1
ATOM 1584 C CA . LEU A 1 205 ? -1.082 3.454 27.552 1.00 88.56 205 LEU A CA 1
ATOM 1585 C C . LEU A 1 205 ? -0.708 2.968 28.956 1.00 88.56 205 LEU A C 1
ATOM 1587 O O . LEU A 1 205 ? -1.586 2.731 29.783 1.00 88.56 205 LEU A O 1
ATOM 1591 N N . ARG A 1 206 ? 0.587 2.786 29.236 1.00 88.56 206 ARG A N 1
ATOM 1592 C CA . ARG A 1 206 ? 1.064 2.393 30.570 1.00 88.56 206 ARG A CA 1
ATOM 1593 C C . ARG A 1 206 ? 0.981 3.540 31.572 1.00 88.56 206 ARG A C 1
ATOM 1595 O O . ARG A 1 206 ? 0.747 3.289 32.751 1.00 88.56 206 ARG A O 1
ATOM 1602 N N . GLU A 1 207 ? 1.189 4.770 31.116 1.00 87.19 207 GLU A N 1
ATOM 1603 C CA . GLU A 1 207 ? 1.112 5.979 31.940 1.00 87.19 207 GLU A CA 1
ATOM 1604 C C . GLU A 1 207 ? -0.336 6.385 32.229 1.00 87.19 207 GLU A C 1
ATOM 1606 O O . GLU A 1 207 ? -0.663 6.716 33.368 1.00 87.19 207 GLU A O 1
ATOM 1611 N N . SER A 1 208 ? -1.201 6.315 31.215 1.00 79.62 208 SER A N 1
ATOM 1612 C CA . SER A 1 208 ? -2.629 6.629 31.291 1.00 79.62 208 SER A CA 1
ATOM 1613 C C . SER A 1 208 ? -3.467 5.485 31.866 1.00 79.62 208 SER A C 1
ATOM 1615 O O . SER A 1 208 ? -4.612 5.695 32.248 1.00 79.62 208 SER A O 1
ATOM 1617 N N . GLY A 1 209 ? -2.919 4.266 31.908 1.00 59.91 209 GLY A N 1
ATOM 1618 C CA . GLY A 1 209 ? -3.529 3.069 32.494 1.00 59.91 209 GLY A CA 1
ATOM 1619 C C . GLY A 1 209 ? -3.446 2.993 34.025 1.00 59.91 209 GLY A C 1
ATOM 1620 O O . GLY A 1 209 ? -3.596 1.902 34.580 1.00 59.91 209 GLY A O 1
ATOM 1621 N N . LYS A 1 210 ? -3.182 4.123 34.696 1.00 42.91 210 LYS A N 1
ATOM 1622 C CA . LYS A 1 210 ? -3.438 4.332 36.127 1.00 42.91 210 LYS A CA 1
ATOM 1623 C C . LYS A 1 210 ? -4.730 5.108 36.329 1.00 42.91 210 LYS A C 1
ATOM 1625 O O . LYS A 1 210 ? -4.872 6.167 35.686 1.00 42.91 210 LYS A O 1
#

pLDDT: mean 78.78, std 16.14, range [29.41, 97.25]

Sequence (210 aa):
MESPQVNVRVGFANADYGNICAELRPSDDREVVAAWWTLAGLLAGRSGWHFDVANWGPHRTARWGLGFFGAALLSIEVDEAAGFACFDYEEDSTSNHSSISEVEQWLAGREERAKQPNAAQVELAQHNGWWGLKAHRYTVVVSWSDGYYSATVLGTMLDASFGETLQQAVNRAGEMLCGMYGAPTELASELYLVAELERSATDHLRESGK

Organism: NCBI:txid1508375